Protein AF-A0A077DER1-F1 (afdb_monomer)

Foldseek 3Di:
DDPVVLVVVLVVVVWDWDCPPDVQRTWTWDQDPVQKIKIFRWDWDADPVAFIFIARFIFIDHPLLVVLLCQLLVHDDPDDGLETPPPPHQDQPDDDDDDGGHNYDDVVNVVVRVVVSVVSVVPGDRLSSLVVLCPDAQQDDDCSNSSNLSSCLVVLVLPVLVVCLVCLVVVRNSNHDPSCHNSSSVSSNVSSVVD

Solvent-accessible surface area (backbone atoms only — not comparable to full-atom values): 10960 Å² total; per-residue (Å²): 102,52,74,68,58,51,50,56,53,42,44,76,74,64,32,48,78,41,67,55,95,44,84,87,51,30,32,34,37,36,76,48,99,86,59,38,34,38,37,34,38,69,46,75,46,80,35,94,92,58,35,34,28,45,46,43,62,38,27,32,29,41,66,68,60,44,53,50,33,21,64,34,69,72,49,89,71,95,76,62,75,47,33,24,74,58,83,85,46,33,78,63,87,74,75,84,84,75,88,41,71,30,82,64,59,49,67,64,60,52,51,52,53,49,51,55,45,50,55,54,59,67,74,52,58,65,67,60,36,39,50,51,30,47,65,54,63,50,67,45,65,88,68,48,45,57,46,21,55,35,24,28,42,75,67,54,41,54,69,64,41,51,51,50,43,52,34,39,76,73,70,44,62,68,64,39,50,85,87,65,41,64,68,33,43,49,45,38,41,52,58,40,72,77,103

Nearest PDB structures (foldseek):
  7qoo-assembly1_P  TM=5.471E-01  e=6.281E+00  Homo sapiens
  3c5o-assembly1_C  TM=4.533E-01  e=7.027E+00  Rhodopseudomonas palustris CGA009
  3u0k-assembly1_B  TM=3.615E-01  e=2.558E+00  Entacmaea quadricolor
  9ep4-assembly1_D  TM=2.952E-01  e=3.202E+00  Homo sapiens
  8c09-assembly1_A  TM=3.344E-01  e=5.613E+00  Homo sapiens

Structure (mmCIF, N/CA/C/O backbone):
data_AF-A0A077DER1-F1
#
_entry.id   AF-A0A077DER1-F1
#
loop_
_atom_site.group_PDB
_atom_site.id
_atom_site.type_symbol
_atom_site.label_atom_id
_atom_site.label_alt_id
_atom_site.label_comp_id
_atom_site.label_asym_id
_atom_site.label_entity_id
_atom_site.label_seq_id
_atom_site.pdbx_PDB_ins_code
_atom_site.Cartn_x
_atom_site.Cartn_y
_atom_site.Cartn_z
_atom_site.occupancy
_atom_site.B_iso_or_equiv
_atom_site.auth_seq_id
_atom_site.auth_comp_id
_atom_site.auth_asym_id
_atom_site.auth_atom_id
_atom_site.pdbx_PDB_model_num
ATOM 1 N N . MET A 1 1 ? -11.465 3.252 25.767 1.00 85.25 1 MET A N 1
ATOM 2 C CA . MET A 1 1 ? -10.460 2.335 25.192 1.00 85.25 1 MET A CA 1
ATOM 3 C C . MET A 1 1 ? -9.100 3.021 25.192 1.00 85.25 1 MET A C 1
ATOM 5 O O . MET A 1 1 ? -9.004 4.144 24.720 1.00 85.25 1 MET A O 1
ATOM 9 N N . ASP A 1 2 ? -8.060 2.382 25.735 1.00 88.25 2 ASP A N 1
ATOM 10 C CA . ASP A 1 2 ? -6.675 2.877 25.653 1.00 88.25 2 ASP A CA 1
ATOM 11 C C . ASP A 1 2 ? -5.855 2.060 24.636 1.00 88.25 2 ASP A C 1
ATOM 13 O O . ASP A 1 2 ? -6.284 0.995 24.190 1.00 88.25 2 ASP A O 1
ATOM 17 N N . ALA A 1 3 ? -4.657 2.535 24.282 1.00 88.19 3 ALA A N 1
ATOM 18 C CA . ALA A 1 3 ? -3.813 1.892 23.272 1.00 88.19 3 ALA A CA 1
ATOM 19 C C . ALA A 1 3 ? -3.400 0.448 23.627 1.00 88.19 3 ALA A C 1
ATOM 21 O O . ALA A 1 3 ? -3.242 -0.389 22.737 1.00 88.19 3 ALA A O 1
ATOM 22 N N . ARG A 1 4 ? -3.229 0.126 24.918 1.00 91.94 4 ARG A N 1
ATOM 23 C CA . ARG A 1 4 ? -2.842 -1.221 25.367 1.00 91.94 4 ARG A CA 1
ATOM 24 C C . ARG A 1 4 ? -4.019 -2.184 25.247 1.00 91.94 4 ARG A C 1
ATOM 26 O O . ARG A 1 4 ? -3.825 -3.319 24.813 1.00 91.94 4 ARG A O 1
ATOM 33 N N . LYS A 1 5 ? -5.220 -1.742 25.628 1.00 94.38 5 LYS A N 1
ATOM 34 C CA . LYS A 1 5 ? -6.456 -2.518 25.467 1.00 94.38 5 LYS A CA 1
ATOM 35 C C . LYS A 1 5 ? -6.774 -2.743 23.987 1.00 94.38 5 LYS A C 1
ATOM 37 O O . LYS A 1 5 ? -7.017 -3.888 23.616 1.00 94.38 5 LYS A O 1
ATOM 42 N N . LEU A 1 6 ? -6.651 -1.708 23.148 1.00 94.62 6 LEU A N 1
ATOM 43 C CA . LEU A 1 6 ? -6.833 -1.814 21.696 1.00 94.62 6 LEU A CA 1
ATOM 44 C C . LEU A 1 6 ? -5.889 -2.858 21.089 1.00 94.62 6 LEU A C 1
ATOM 46 O O . LEU A 1 6 ? -6.344 -3.771 20.406 1.00 94.62 6 LEU A O 1
ATOM 50 N N . ARG A 1 7 ? -4.587 -2.773 21.400 1.00 95.62 7 ARG A N 1
ATOM 51 C CA . ARG A 1 7 ? -3.598 -3.744 20.915 1.00 95.62 7 ARG A CA 1
ATOM 52 C C . ARG A 1 7 ? -3.977 -5.176 21.288 1.00 95.62 7 ARG A C 1
ATOM 54 O O . ARG A 1 7 ? -4.041 -6.027 20.412 1.00 95.62 7 ARG A O 1
ATOM 61 N N . ARG A 1 8 ? -4.260 -5.434 22.570 1.00 96.69 8 ARG A N 1
ATOM 62 C CA . ARG A 1 8 ? -4.620 -6.782 23.047 1.00 96.69 8 ARG A CA 1
ATOM 63 C C . ARG A 1 8 ? -5.883 -7.315 22.372 1.00 96.69 8 ARG A C 1
ATOM 65 O O . ARG A 1 8 ? -5.963 -8.511 22.116 1.00 96.69 8 ARG A O 1
ATOM 72 N N . LYS A 1 9 ? -6.870 -6.452 22.115 1.00 96.69 9 LYS A N 1
ATOM 73 C CA . LYS A 1 9 ? -8.098 -6.817 21.398 1.00 96.69 9 LYS A CA 1
ATOM 74 C C . LYS A 1 9 ? -7.783 -7.227 19.958 1.00 96.69 9 LYS A C 1
ATOM 76 O O . LYS A 1 9 ? -8.174 -8.314 19.551 1.00 96.69 9 LYS A O 1
ATOM 81 N N . LEU A 1 10 ? -7.016 -6.420 19.225 1.00 97.56 10 LEU A N 1
ATOM 82 C CA . LEU A 1 10 ? -6.647 -6.720 17.837 1.00 97.56 10 LEU A CA 1
ATOM 83 C C . LEU A 1 10 ? -5.754 -7.968 17.722 1.00 97.56 10 LEU A C 1
ATOM 85 O O . LEU A 1 10 ? -6.016 -8.819 16.878 1.00 97.56 10 LEU A O 1
ATOM 89 N N . GLU A 1 11 ? -4.771 -8.150 18.607 1.00 97.56 11 GLU A N 1
ATOM 90 C CA . GLU A 1 11 ? -3.943 -9.369 18.632 1.00 97.56 11 GLU A CA 1
ATOM 91 C C . GLU A 1 11 ? -4.798 -10.633 18.858 1.00 97.56 11 GLU A C 1
ATOM 93 O O . GLU A 1 11 ? -4.611 -11.632 18.167 1.00 97.56 11 GLU A O 1
ATOM 98 N N . LYS A 1 12 ? -5.799 -10.584 19.754 1.00 97.38 12 LYS A N 1
ATOM 99 C CA . LYS A 1 12 ? -6.757 -11.693 19.955 1.00 97.38 12 LYS A CA 1
ATOM 100 C C . LYS A 1 12 ? -7.610 -11.989 18.720 1.00 97.38 12 LYS A C 1
ATOM 102 O O . LYS A 1 12 ? -8.015 -13.128 18.527 1.00 97.38 12 LYS A O 1
ATOM 107 N N . LEU A 1 13 ? -7.876 -10.977 17.896 1.00 96.44 13 LEU A N 1
ATOM 108 C CA . LEU A 1 13 ? -8.590 -11.108 16.623 1.00 96.44 13 LEU A CA 1
ATOM 109 C C . LEU A 1 13 ? -7.666 -11.538 15.466 1.00 96.44 13 LEU A C 1
ATOM 111 O O . LEU A 1 13 ? -8.101 -11.563 14.311 1.00 96.44 13 LEU A O 1
ATOM 115 N N . GLY A 1 14 ? -6.403 -11.874 15.752 1.00 96.81 14 GLY A N 1
ATOM 116 C CA . GLY A 1 14 ? -5.438 -12.382 14.778 1.00 96.81 14 GLY A CA 1
ATOM 117 C C . GLY A 1 14 ? -4.699 -11.304 13.985 1.00 96.81 14 GLY A C 1
ATOM 118 O O . GLY A 1 14 ? -4.119 -11.614 12.949 1.00 96.81 14 GLY A O 1
ATOM 119 N N . TRP A 1 15 ? -4.718 -10.046 14.430 1.00 97.88 15 TRP A N 1
ATOM 120 C CA . TRP A 1 15 ? -3.918 -8.991 13.808 1.00 97.88 15 TRP A CA 1
ATOM 121 C C . TRP A 1 15 ? -2.460 -9.052 14.280 1.00 97.88 15 TRP A C 1
ATOM 123 O O . TRP A 1 15 ? -2.191 -9.099 15.484 1.00 97.88 15 TRP A O 1
ATOM 133 N N . LYS A 1 16 ? -1.510 -8.982 13.343 1.00 97.06 16 LYS A N 1
ATOM 134 C CA . LYS A 1 16 ? -0.077 -8.840 13.635 1.00 97.06 16 LYS A CA 1
ATOM 135 C C . LYS A 1 16 ? 0.211 -7.383 13.986 1.00 97.06 16 LYS A C 1
ATOM 137 O O . LYS A 1 16 ? -0.013 -6.494 13.173 1.00 97.06 16 LYS A O 1
ATOM 142 N N . TYR A 1 17 ? 0.716 -7.136 15.189 1.00 96.56 17 TYR A N 1
ATOM 143 C CA . TYR A 1 17 ? 1.133 -5.802 15.613 1.00 96.56 17 TYR A CA 1
ATOM 144 C C . TYR A 1 17 ? 2.546 -5.475 15.115 1.00 96.56 17 TYR A C 1
ATOM 146 O O . TYR A 1 17 ? 3.477 -6.247 15.349 1.00 96.56 17 TYR A O 1
ATOM 154 N N . ASP A 1 18 ? 2.711 -4.294 14.525 1.00 94.19 18 ASP A N 1
ATOM 155 C CA . ASP A 1 18 ? 4.005 -3.675 14.252 1.00 94.19 18 ASP A CA 1
ATOM 156 C C . ASP A 1 18 ? 4.162 -2.414 15.110 1.00 94.19 18 ASP A C 1
ATOM 158 O O . ASP A 1 18 ? 3.293 -1.539 15.167 1.00 94.19 18 ASP A O 1
ATOM 162 N N . LYS A 1 19 ? 5.297 -2.325 15.806 1.00 90.69 19 LYS A N 1
ATOM 163 C CA . LYS A 1 19 ? 5.640 -1.175 16.645 1.00 90.69 19 LYS A CA 1
ATOM 164 C C . LYS A 1 19 ? 6.072 0.052 15.834 1.00 90.69 19 LYS A C 1
ATOM 166 O O . LYS A 1 19 ? 6.029 1.143 16.404 1.00 90.69 19 LYS A O 1
ATOM 171 N N . GLY A 1 20 ? 6.489 -0.136 14.580 1.00 87.62 20 GLY A N 1
ATOM 172 C CA . GLY A 1 20 ? 7.042 0.901 13.718 1.00 87.62 20 GLY A CA 1
ATOM 173 C C . GLY A 1 20 ? 8.345 1.515 14.246 1.00 87.62 20 GLY A C 1
ATOM 174 O O . GLY A 1 20 ? 8.884 1.108 15.283 1.00 87.62 20 GLY A O 1
ATOM 175 N N . ALA A 1 21 ? 8.866 2.510 13.524 1.00 84.94 21 ALA A N 1
ATOM 176 C CA . ALA A 1 21 ? 10.027 3.284 13.969 1.00 84.94 21 ALA A CA 1
ATOM 177 C C . ALA A 1 21 ? 9.620 4.363 14.987 1.00 84.94 21 ALA A C 1
ATOM 179 O O . ALA A 1 21 ? 10.319 4.583 15.978 1.00 84.94 21 ALA A O 1
ATOM 180 N N . PHE A 1 22 ? 8.458 4.989 14.777 1.00 83.88 22 PHE A N 1
ATOM 181 C CA . PHE A 1 22 ? 7.886 6.003 15.660 1.00 83.88 22 PHE A CA 1
ATOM 182 C C . PHE A 1 22 ? 6.520 5.578 16.213 1.00 83.88 22 PHE A C 1
ATOM 184 O O . PHE A 1 22 ? 5.850 4.694 15.691 1.00 83.88 22 PHE A O 1
ATOM 191 N N . ILE A 1 23 ? 6.056 6.247 17.276 1.00 75.69 23 ILE A N 1
ATOM 192 C CA . ILE A 1 23 ? 4.744 5.961 17.893 1.00 75.69 23 ILE A CA 1
ATOM 193 C C . ILE A 1 23 ? 3.593 6.088 16.881 1.00 75.69 23 ILE A C 1
ATOM 195 O O . ILE A 1 23 ? 2.624 5.339 16.981 1.00 75.69 23 ILE A O 1
ATOM 199 N N . GLY A 1 24 ? 3.708 7.014 15.924 1.00 76.44 24 GLY A N 1
ATOM 200 C CA . GLY A 1 24 ? 2.719 7.230 14.866 1.00 76.44 24 GLY A CA 1
ATOM 201 C C . GLY A 1 24 ? 2.697 6.149 13.782 1.00 76.44 24 GLY A C 1
ATOM 202 O O . GLY A 1 24 ? 1.707 6.066 13.064 1.00 76.44 24 GLY A O 1
ATOM 203 N N . ASP A 1 25 ? 3.732 5.307 13.715 1.00 83.38 25 ASP A N 1
ATOM 204 C CA . ASP A 1 25 ? 3.882 4.242 12.712 1.00 83.38 25 ASP A CA 1
ATOM 205 C C . ASP A 1 25 ? 3.350 2.892 13.209 1.00 83.38 25 ASP A C 1
ATOM 207 O O . ASP A 1 25 ? 3.458 1.875 12.523 1.00 83.38 25 ASP A O 1
ATOM 211 N N . ARG A 1 26 ? 2.813 2.855 14.433 1.00 92.44 26 ARG A N 1
ATOM 212 C CA . ARG A 1 26 ? 2.243 1.640 15.006 1.00 92.44 26 ARG A CA 1
ATOM 213 C C . ARG A 1 26 ? 1.077 1.186 14.154 1.00 92.44 26 ARG A C 1
ATOM 215 O O . ARG A 1 26 ? 0.108 1.925 13.975 1.00 92.44 26 ARG A O 1
ATOM 222 N N . SER A 1 27 ? 1.160 -0.046 13.688 1.00 95.44 27 SER A N 1
ATOM 223 C CA . SER A 1 27 ? 0.187 -0.586 12.759 1.00 95.44 27 SER A CA 1
ATOM 224 C C . SER A 1 27 ? -0.206 -2.009 13.119 1.00 95.44 27 SER A C 1
ATOM 226 O O . SER A 1 27 ? 0.419 -2.670 13.953 1.00 95.44 27 SER A O 1
ATOM 228 N N . PHE A 1 28 ? -1.294 -2.455 12.512 1.00 97.62 28 PHE A N 1
ATOM 229 C CA . PHE A 1 28 ? -1.804 -3.807 12.639 1.00 97.62 28 PHE A CA 1
ATOM 230 C C . PHE A 1 28 ? -2.051 -4.349 11.247 1.00 97.62 28 PHE A C 1
ATOM 232 O O . PHE A 1 28 ? -2.757 -3.700 10.482 1.00 97.62 28 PHE A O 1
ATOM 239 N N . THR A 1 29 ? -1.513 -5.520 10.921 1.00 97.50 29 THR A N 1
ATOM 240 C CA . THR A 1 29 ? -1.749 -6.165 9.629 1.00 97.50 29 THR A CA 1
ATOM 241 C C . THR A 1 29 ? -2.496 -7.480 9.779 1.00 97.50 29 THR A C 1
ATOM 243 O O . THR A 1 29 ? -2.323 -8.204 10.762 1.00 97.50 29 THR A O 1
ATOM 246 N N . LYS A 1 30 ? -3.360 -7.786 8.812 1.00 96.56 30 LYS A N 1
ATOM 247 C CA . LYS A 1 30 ? -4.088 -9.053 8.751 1.00 96.56 30 LYS A CA 1
ATOM 248 C C . LYS A 1 30 ? -4.420 -9.406 7.305 1.00 96.56 30 LYS A C 1
ATOM 250 O O . LYS A 1 30 ? -4.803 -8.535 6.529 1.00 96.56 30 LYS A O 1
ATOM 255 N N . VAL A 1 31 ? -4.281 -10.684 6.968 1.00 95.31 31 VAL A N 1
ATOM 256 C CA . VAL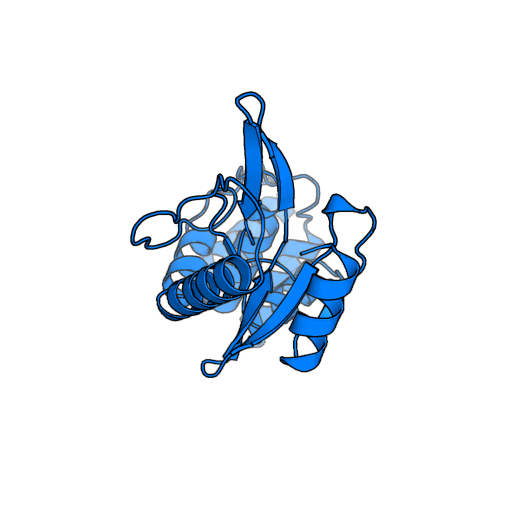 A 1 31 ? -4.761 -11.237 5.696 1.00 95.31 31 VAL A CA 1
ATOM 257 C C . VAL A 1 31 ? -6.258 -11.515 5.822 1.00 95.31 31 VAL A C 1
ATOM 259 O O . VAL A 1 31 ? -6.685 -12.098 6.822 1.00 95.31 31 VAL A O 1
ATOM 262 N N . ILE A 1 32 ? -7.043 -11.077 4.841 1.00 92.88 32 ILE A N 1
ATOM 263 C CA . ILE A 1 32 ? -8.485 -11.351 4.743 1.00 92.88 32 ILE A CA 1
ATOM 264 C C . ILE A 1 32 ? -8.771 -12.359 3.614 1.00 92.88 32 ILE A C 1
ATOM 266 O O . ILE A 1 32 ? -7.866 -12.714 2.861 1.00 92.88 32 ILE A O 1
ATOM 270 N N . ASP A 1 33 ? -10.009 -12.854 3.530 1.00 80.56 33 ASP A N 1
ATOM 271 C CA . ASP A 1 33 ? -10.379 -14.071 2.780 1.00 80.56 33 ASP A CA 1
ATOM 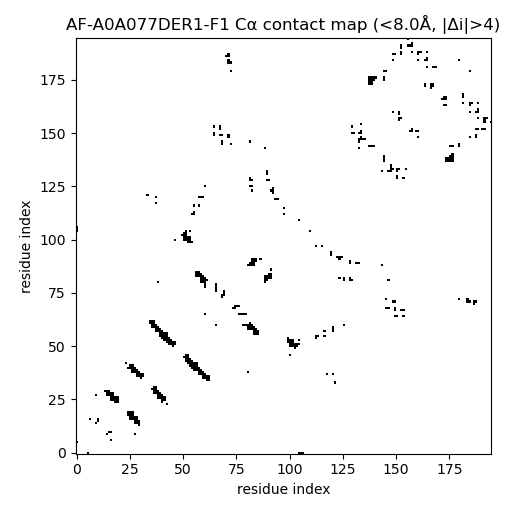272 C C . ASP A 1 33 ? -10.058 -14.051 1.271 1.00 80.56 33 ASP A C 1
ATOM 274 O O . ASP A 1 33 ? -9.922 -15.106 0.657 1.00 80.56 33 ASP A O 1
ATOM 278 N N . ASP A 1 34 ? -9.885 -12.876 0.666 1.00 83.25 34 ASP A N 1
ATOM 279 C CA . ASP A 1 34 ? -9.525 -12.703 -0.749 1.00 83.25 34 ASP A CA 1
ATOM 280 C C . ASP A 1 34 ? -8.011 -12.531 -0.991 1.00 83.25 34 ASP A C 1
ATOM 282 O O . ASP A 1 34 ? -7.582 -12.150 -2.081 1.00 83.25 34 ASP A O 1
ATOM 286 N N . GLY A 1 35 ? -7.187 -12.798 0.026 1.00 88.81 35 GLY A N 1
ATOM 287 C CA . GLY A 1 35 ? -5.729 -12.685 -0.041 1.00 88.81 35 GLY A CA 1
ATOM 288 C C . GLY A 1 35 ? -5.200 -11.254 0.088 1.00 88.81 35 GLY A C 1
ATOM 289 O O . GLY A 1 35 ? -3.980 -11.056 0.073 1.00 88.81 35 GLY A O 1
ATOM 290 N N . LYS A 1 36 ? -6.072 -10.249 0.255 1.00 95.06 36 LYS A N 1
ATOM 291 C CA . LYS A 1 36 ? -5.640 -8.884 0.576 1.00 95.06 36 LYS A CA 1
ATOM 292 C C . LYS A 1 36 ? -5.014 -8.844 1.964 1.00 95.06 36 LYS A C 1
ATOM 294 O O . LYS A 1 36 ? -5.498 -9.448 2.922 1.00 95.06 36 LYS A O 1
ATOM 299 N N . VAL A 1 37 ? -3.953 -8.058 2.082 1.00 97.06 37 VAL A N 1
ATOM 300 C CA . VAL A 1 37 ? -3.332 -7.706 3.355 1.00 97.06 37 VAL A CA 1
ATOM 301 C C . VAL A 1 37 ? -3.859 -6.338 3.757 1.00 97.06 37 VAL A C 1
ATOM 303 O O . VAL A 1 37 ? -3.541 -5.339 3.114 1.00 97.06 37 VAL A O 1
ATOM 306 N N . VAL A 1 38 ? -4.667 -6.286 4.812 1.00 96.94 38 VAL A N 1
ATOM 307 C CA . VAL A 1 38 ? -5.179 -5.038 5.384 1.00 96.94 38 VAL A CA 1
ATOM 308 C C . VAL A 1 38 ? -4.204 -4.544 6.441 1.00 96.94 38 VAL A C 1
ATOM 310 O O . VAL A 1 38 ? -3.797 -5.316 7.307 1.00 96.94 38 VAL A O 1
ATOM 313 N N . GLN A 1 39 ? -3.869 -3.258 6.403 1.00 96.62 39 GLN A N 1
ATOM 314 C CA . GLN A 1 39 ? -3.187 -2.543 7.473 1.00 96.62 39 GLN A CA 1
ATOM 315 C C . GLN A 1 39 ? -4.143 -1.542 8.125 1.00 96.62 39 GLN A C 1
ATOM 317 O O . GLN A 1 39 ? -4.814 -0.776 7.437 1.00 96.62 39 GLN A O 1
ATOM 322 N N . LEU A 1 40 ? -4.152 -1.506 9.455 1.00 96.25 40 LEU A N 1
ATOM 323 C CA . LEU A 1 40 ? -4.760 -0.446 10.251 1.00 96.25 40 LEU A CA 1
ATOM 324 C C . LEU A 1 40 ? -3.655 0.400 10.881 1.00 96.25 40 LEU A C 1
ATOM 326 O O . LEU A 1 40 ? -2.709 -0.137 11.461 1.00 96.25 40 LEU A O 1
ATOM 330 N N . LEU A 1 41 ? -3.816 1.716 10.822 1.00 93.44 41 LEU A N 1
ATOM 331 C CA . LEU A 1 41 ? -2.998 2.732 11.477 1.00 93.44 41 LEU A CA 1
ATOM 332 C C . LEU A 1 41 ? -3.881 3.502 12.471 1.00 93.44 41 LEU A C 1
ATOM 334 O O . LEU A 1 41 ? -4.410 4.562 12.134 1.00 93.44 41 LEU A O 1
ATOM 338 N N . PRO A 1 42 ? -4.090 2.990 13.699 1.00 93.25 42 PRO A N 1
ATOM 339 C CA . PRO A 1 42 ? -4.962 3.647 14.661 1.00 93.25 42 PRO A CA 1
ATOM 340 C C . PRO A 1 42 ? -4.412 5.019 15.069 1.00 93.25 42 PRO A C 1
ATOM 342 O O . PRO A 1 42 ? -3.339 5.119 15.664 1.00 93.25 42 PRO A O 1
ATOM 345 N N . GLN A 1 43 ? -5.175 6.079 14.816 1.00 89.44 43 GLN A N 1
ATOM 346 C CA . GLN A 1 43 ? -4.837 7.451 15.187 1.00 89.44 43 GLN A CA 1
ATOM 347 C C . GLN A 1 43 ? -5.845 7.960 16.211 1.00 89.44 43 GLN A C 1
ATOM 349 O O . GLN A 1 43 ? -7.036 8.011 15.930 1.00 89.44 43 GLN A O 1
ATOM 354 N N . SER A 1 44 ? -5.378 8.389 17.387 1.00 90.25 44 SER A N 1
ATOM 355 C CA . SER A 1 44 ? -6.224 8.989 18.427 1.00 90.25 44 SER A CA 1
ATOM 356 C C . SER A 1 44 ? -5.692 10.355 18.840 1.00 90.25 44 SER A C 1
ATOM 358 O O . SER A 1 44 ? -4.498 10.510 19.098 1.00 90.25 44 SER A O 1
ATOM 360 N N . ARG A 1 45 ? -6.563 11.365 18.889 1.00 90.50 45 ARG A N 1
ATOM 361 C CA . ARG A 1 45 ? -6.199 12.743 19.262 1.00 90.50 45 ARG A CA 1
ATOM 362 C C . ARG A 1 45 ? -7.379 13.431 19.937 1.00 90.50 45 ARG A C 1
ATOM 364 O O . ARG A 1 45 ? -8.513 13.257 19.507 1.00 90.50 45 ARG A O 1
ATOM 371 N N . LYS A 1 46 ? -7.128 14.248 20.963 1.00 91.81 46 LYS A N 1
ATOM 372 C CA . LYS A 1 46 ? -8.179 15.103 21.537 1.00 91.81 46 LYS A CA 1
ATOM 373 C C . LYS A 1 46 ? -8.642 16.110 20.484 1.00 91.81 46 LYS A C 1
ATOM 375 O O . LYS A 1 46 ? -7.809 16.723 19.817 1.00 91.81 46 LYS A O 1
ATOM 380 N N . HIS A 1 47 ? -9.951 16.256 20.326 1.00 91.06 47 HIS A N 1
ATOM 381 C CA . HIS A 1 47 ? -10.527 17.225 19.405 1.00 91.06 47 HIS A CA 1
ATOM 382 C C . HIS A 1 47 ? -10.705 18.579 20.110 1.00 91.06 47 HIS A C 1
ATOM 384 O O . HIS A 1 47 ? -11.050 18.633 21.289 1.00 91.06 47 HIS A O 1
ATOM 390 N N . TYR A 1 48 ? -10.434 19.681 19.403 1.00 88.12 48 TYR A N 1
ATOM 391 C CA . TYR A 1 48 ? -10.350 21.022 20.002 1.00 88.12 48 TYR A CA 1
ATOM 392 C C . TYR A 1 48 ? -11.688 21.517 20.579 1.00 88.12 48 TYR A C 1
ATOM 394 O O . TYR A 1 48 ? -11.690 22.255 21.557 1.00 88.12 48 TYR A O 1
ATOM 402 N N . GLN A 1 49 ? -12.816 21.074 20.017 1.00 89.25 49 GLN A N 1
ATOM 403 C CA . GLN A 1 49 ? -14.174 21.343 20.523 1.00 89.25 49 GLN A CA 1
ATOM 404 C C . GLN A 1 49 ? -14.656 20.331 21.578 1.00 89.25 49 GLN A C 1
ATOM 406 O O . GLN A 1 49 ? -15.827 20.333 21.941 1.00 89.25 49 GLN A O 1
ATOM 411 N N . GLY A 1 50 ? -13.771 19.463 22.071 1.00 91.44 50 GLY A N 1
ATOM 412 C CA . GLY A 1 50 ? -14.138 18.330 22.917 1.00 91.44 50 GLY A CA 1
ATOM 413 C C . GLY A 1 50 ? -14.331 17.044 22.116 1.00 91.44 50 GLY A C 1
ATOM 414 O O . GLY A 1 50 ? -14.478 17.064 20.893 1.00 91.44 50 GLY A O 1
ATOM 415 N N . GLY A 1 51 ? -14.274 15.917 22.826 1.00 92.62 51 GLY A N 1
ATOM 416 C CA . GLY A 1 51 ? -14.277 14.577 22.246 1.00 92.62 51 GLY A CA 1
ATOM 417 C C . GLY A 1 51 ? -12.894 14.070 21.819 1.00 92.62 51 GLY A C 1
ATOM 418 O O . GLY A 1 51 ? -11.853 14.722 21.972 1.00 92.62 51 GLY A O 1
ATOM 419 N N . ILE A 1 52 ? -12.891 12.857 21.282 1.00 93.31 52 ILE A N 1
ATOM 420 C CA . ILE A 1 52 ? -11.733 12.109 20.816 1.00 93.31 52 ILE A CA 1
ATOM 421 C C . ILE A 1 52 ? -11.903 11.892 19.322 1.00 93.31 52 ILE A C 1
ATOM 423 O O . ILE A 1 52 ? -12.837 11.229 18.878 1.00 93.31 52 ILE A O 1
ATOM 427 N N . LYS A 1 53 ? -10.962 12.423 18.544 1.00 93.50 53 LYS A N 1
ATOM 428 C CA . LYS A 1 53 ? -10.823 12.044 17.150 1.00 93.50 53 LYS A CA 1
ATOM 429 C C . LYS A 1 53 ? -10.147 10.678 17.076 1.00 93.50 53 LYS A C 1
ATOM 431 O O . LYS A 1 53 ? -9.003 10.569 17.524 1.00 93.50 53 LYS A O 1
ATOM 436 N N . PHE A 1 54 ? -10.811 9.679 16.506 1.00 93.50 54 PHE A N 1
ATOM 437 C CA . PHE A 1 54 ? -10.256 8.342 16.317 1.00 93.50 54 PHE A CA 1
ATOM 438 C C . PHE A 1 54 ? -10.520 7.812 14.907 1.00 93.50 54 PHE A C 1
ATOM 440 O O . PHE A 1 54 ? -11.628 7.940 14.395 1.00 93.50 54 PHE A O 1
ATOM 447 N N . THR A 1 55 ? -9.496 7.233 14.281 1.00 91.31 55 THR A N 1
ATOM 448 C CA . THR A 1 55 ? -9.595 6.550 12.984 1.00 91.31 55 THR A CA 1
ATOM 449 C C . THR A 1 55 ? -8.651 5.355 12.943 1.00 91.31 55 THR A C 1
ATOM 451 O O . THR A 1 55 ? -7.642 5.333 13.646 1.00 91.31 55 THR A O 1
ATOM 454 N N . PHE A 1 56 ? -8.961 4.371 12.097 1.00 93.00 56 PHE A N 1
ATOM 455 C CA . PHE A 1 56 ? -8.041 3.281 11.765 1.00 93.00 56 PHE A CA 1
ATOM 456 C C . PHE A 1 56 ? -7.190 3.546 10.521 1.00 93.00 56 PHE A C 1
ATOM 458 O O . PHE A 1 56 ? -6.296 2.752 10.264 1.00 93.00 56 PHE A O 1
ATOM 465 N N . ASP A 1 57 ? -7.486 4.601 9.751 1.00 91.00 57 ASP A N 1
ATOM 466 C CA . ASP A 1 57 ? -6.812 4.959 8.493 1.00 91.00 57 ASP A CA 1
ATOM 467 C C . ASP A 1 57 ? -6.410 3.721 7.661 1.00 91.00 57 ASP A C 1
ATOM 469 O O . ASP A 1 57 ? -5.220 3.493 7.429 1.00 91.00 57 ASP A O 1
ATOM 473 N N . PRO A 1 58 ? -7.385 2.871 7.271 1.00 94.06 58 PRO A N 1
ATOM 474 C CA . PRO A 1 58 ? -7.077 1.573 6.704 1.00 94.06 58 PRO A CA 1
ATOM 475 C C . PRO A 1 58 ? -6.394 1.714 5.344 1.00 94.06 58 PRO A C 1
ATOM 477 O O . PRO A 1 58 ? -6.688 2.615 4.546 1.00 94.06 58 PRO A O 1
ATOM 480 N N . ALA A 1 59 ? -5.491 0.782 5.082 1.00 94.88 59 ALA A N 1
ATOM 481 C CA . ALA A 1 59 ? -4.837 0.598 3.804 1.00 94.88 59 ALA A CA 1
ATOM 482 C C . ALA A 1 59 ? -4.848 -0.881 3.434 1.00 94.88 59 ALA A C 1
ATOM 484 O O . ALA A 1 59 ? -4.922 -1.738 4.313 1.00 94.88 59 ALA A O 1
ATOM 485 N N . ILE A 1 60 ? -4.745 -1.182 2.146 1.00 95.56 60 ILE A N 1
ATOM 486 C CA . ILE A 1 60 ? -4.629 -2.554 1.666 1.00 95.56 60 ILE A CA 1
ATOM 487 C C . ILE A 1 60 ? -3.482 -2.716 0.685 1.00 95.56 60 ILE A C 1
ATOM 489 O O . ILE A 1 60 ? -3.092 -1.776 -0.013 1.00 95.56 60 ILE A O 1
ATOM 493 N N . SER A 1 61 ? -2.976 -3.938 0.624 1.00 95.88 61 SER A N 1
ATOM 494 C CA . SER A 1 61 ? -2.017 -4.410 -0.361 1.00 95.88 61 SER A CA 1
ATOM 495 C C . SER A 1 61 ? -2.257 -5.887 -0.664 1.00 95.88 61 SER A C 1
ATOM 497 O O . SER A 1 61 ? -3.194 -6.490 -0.141 1.00 95.88 61 SER A O 1
ATOM 499 N 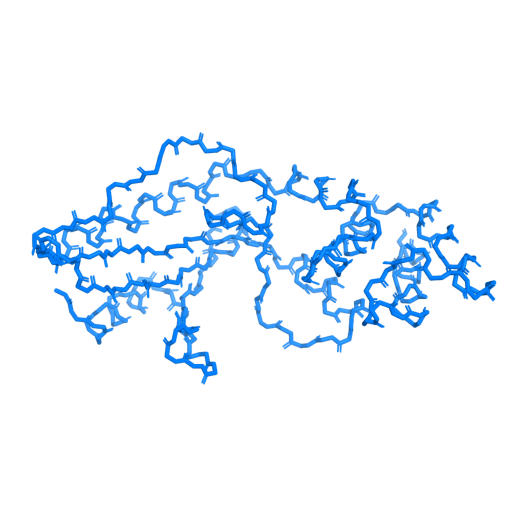N . ILE A 1 62 ? -1.398 -6.474 -1.488 1.00 96.38 62 ILE A N 1
ATOM 500 C CA . ILE A 1 62 ? -1.324 -7.918 -1.717 1.00 96.38 62 ILE A CA 1
ATOM 501 C C . ILE A 1 62 ? 0.132 -8.374 -1.642 1.00 96.38 62 ILE A C 1
ATOM 503 O O . ILE A 1 62 ? 1.053 -7.612 -1.947 1.00 96.38 62 ILE A O 1
ATOM 507 N N . GLU A 1 63 ? 0.328 -9.631 -1.259 1.00 95.25 63 GLU A N 1
ATOM 508 C CA . GLU A 1 63 ? 1.654 -10.231 -1.087 1.00 95.25 63 GLU A CA 1
ATOM 509 C C . GLU A 1 63 ? 2.488 -10.162 -2.379 1.00 95.25 63 GLU A C 1
ATOM 511 O O . GLU A 1 63 ? 3.650 -9.759 -2.348 1.00 95.25 63 GLU A O 1
ATOM 516 N N . GLU A 1 64 ? 1.884 -10.458 -3.538 1.00 95.94 64 GLU A N 1
ATOM 517 C CA . GLU A 1 64 ? 2.593 -10.424 -4.826 1.00 95.94 64 GLU A CA 1
ATOM 518 C C . GLU A 1 64 ? 3.171 -9.031 -5.131 1.00 95.94 64 GLU A C 1
ATOM 520 O O . GLU A 1 64 ? 4.327 -8.909 -5.542 1.00 95.94 64 GLU A O 1
ATOM 525 N N . PHE A 1 65 ? 2.399 -7.967 -4.889 1.00 96.69 65 PHE A N 1
ATOM 526 C CA . PHE A 1 65 ? 2.859 -6.598 -5.126 1.00 96.69 65 PHE A CA 1
ATOM 527 C C . PHE A 1 65 ? 4.057 -6.250 -4.236 1.00 96.69 65 PHE A C 1
ATOM 529 O O . PHE A 1 65 ? 5.043 -5.683 -4.715 1.00 96.69 65 PHE A O 1
ATOM 536 N N . LEU A 1 66 ? 3.994 -6.618 -2.953 1.00 95.62 66 LEU A N 1
ATOM 537 C CA . LEU A 1 66 ? 5.085 -6.408 -2.005 1.00 95.62 66 LEU A CA 1
ATOM 538 C C . LEU A 1 66 ? 6.361 -7.129 -2.455 1.00 95.62 66 LEU A C 1
ATOM 540 O O . LEU A 1 66 ? 7.431 -6.518 -2.496 1.00 95.62 66 LEU A O 1
ATOM 544 N N . GLN A 1 67 ? 6.241 -8.403 -2.833 1.00 96.44 67 GLN A N 1
ATOM 545 C CA . GLN A 1 67 ? 7.365 -9.226 -3.275 1.00 96.44 67 GLN A CA 1
ATOM 546 C C . GLN A 1 67 ? 8.027 -8.651 -4.528 1.00 96.44 67 GLN A C 1
ATOM 548 O O . GLN A 1 67 ? 9.243 -8.452 -4.546 1.00 96.44 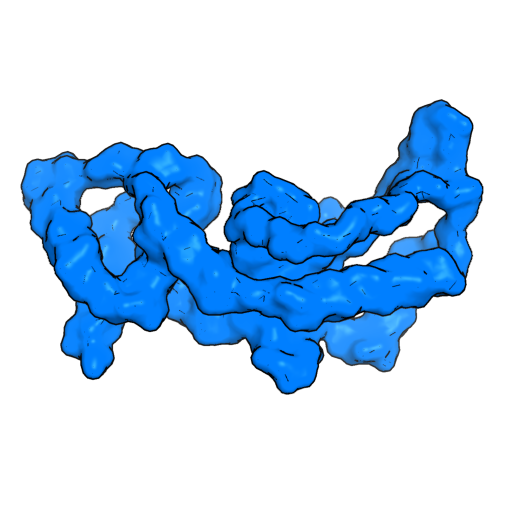67 GLN A O 1
ATOM 553 N N . ILE A 1 68 ? 7.243 -8.313 -5.556 1.00 97.62 68 ILE A N 1
ATOM 554 C CA . ILE A 1 68 ? 7.780 -7.729 -6.793 1.00 97.62 68 ILE A CA 1
ATOM 555 C C . ILE A 1 68 ? 8.451 -6.388 -6.500 1.00 97.62 68 ILE A C 1
ATOM 557 O O . ILE A 1 68 ? 9.556 -6.139 -6.986 1.00 97.62 68 ILE A O 1
ATOM 561 N N . ARG A 1 69 ? 7.834 -5.534 -5.677 1.00 97.00 69 ARG A N 1
ATOM 562 C CA . ARG A 1 69 ? 8.409 -4.227 -5.347 1.00 97.00 69 ARG A CA 1
ATOM 563 C C . ARG A 1 69 ? 9.734 -4.360 -4.603 1.00 97.00 69 ARG A C 1
ATOM 565 O O . ARG A 1 69 ? 10.690 -3.667 -4.949 1.00 97.00 69 ARG A O 1
ATOM 572 N N . ASN A 1 70 ? 9.802 -5.251 -3.615 1.00 97.31 70 ASN A N 1
ATOM 573 C CA . ASN A 1 70 ? 11.029 -5.545 -2.877 1.00 97.31 70 ASN A CA 1
ATOM 574 C C . ASN A 1 70 ? 12.136 -6.060 -3.811 1.00 97.31 70 ASN A C 1
ATOM 576 O O . ASN A 1 70 ? 13.265 -5.580 -3.729 1.00 97.31 70 ASN A O 1
ATOM 580 N N . LEU A 1 71 ? 11.815 -6.944 -4.763 1.00 97.31 71 LEU A N 1
ATOM 581 C CA . LEU A 1 71 ? 12.776 -7.430 -5.764 1.00 97.31 71 LEU A CA 1
ATOM 582 C C . LEU A 1 71 ? 13.281 -6.311 -6.688 1.00 97.31 71 LEU A C 1
ATOM 584 O O . LEU A 1 71 ? 14.486 -6.170 -6.903 1.00 97.31 71 LEU A O 1
ATOM 588 N N . VAL A 1 72 ? 12.373 -5.491 -7.222 1.00 97.38 72 VAL A N 1
ATOM 589 C CA . VAL A 1 72 ? 12.707 -4.396 -8.146 1.00 97.38 72 VAL A CA 1
ATOM 590 C C . VAL A 1 72 ? 13.554 -3.325 -7.458 1.00 97.38 72 VAL A C 1
ATOM 592 O O . VAL A 1 72 ? 14.565 -2.877 -8.005 1.00 97.38 72 VAL A O 1
ATOM 595 N N . LEU A 1 73 ? 13.176 -2.914 -6.249 1.00 97.25 73 LEU A N 1
ATOM 596 C CA . LEU A 1 73 ? 13.846 -1.828 -5.530 1.00 97.25 73 LEU A CA 1
ATOM 597 C C . LEU A 1 73 ? 14.983 -2.302 -4.622 1.00 97.25 73 LEU A C 1
ATOM 599 O O . LEU A 1 73 ? 15.711 -1.463 -4.101 1.00 97.25 73 LEU A O 1
ATOM 603 N N . LYS A 1 74 ? 15.177 -3.620 -4.483 1.00 96.94 74 LYS A N 1
ATOM 604 C CA . LYS A 1 74 ? 16.122 -4.225 -3.535 1.00 96.94 74 LYS A CA 1
ATOM 605 C C . LYS A 1 74 ? 15.865 -3.724 -2.106 1.00 96.94 74 LYS A C 1
ATOM 607 O O . LYS A 1 74 ? 16.769 -3.275 -1.406 1.00 96.94 74 LYS A O 1
ATOM 612 N N . GLU A 1 75 ? 14.598 -3.777 -1.709 1.00 94.12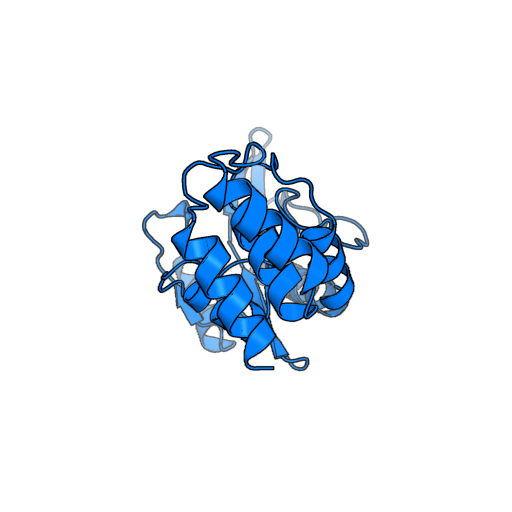 75 GLU A N 1
ATOM 613 C CA . GLU A 1 75 ? 14.125 -3.426 -0.370 1.00 94.12 75 GLU A CA 1
ATOM 614 C C . GLU A 1 75 ? 13.645 -4.680 0.374 1.00 94.12 75 GLU A C 1
ATOM 616 O O . GLU A 1 75 ? 13.308 -5.689 -0.238 1.00 94.12 75 GLU A O 1
ATOM 621 N N . GLU A 1 76 ? 13.571 -4.597 1.701 1.00 92.50 76 GLU A N 1
ATOM 622 C CA . GLU A 1 76 ? 13.032 -5.647 2.575 1.00 92.50 76 GLU A CA 1
ATOM 623 C C . GLU A 1 76 ? 11.867 -5.080 3.397 1.00 92.50 76 GLU A C 1
ATOM 625 O O . GLU A 1 76 ? 11.888 -5.034 4.627 1.00 92.50 76 GLU A O 1
ATOM 630 N N . ARG A 1 77 ? 10.853 -4.538 2.711 1.00 90.69 77 ARG A N 1
ATOM 631 C CA . ARG A 1 77 ? 9.650 -4.024 3.380 1.00 90.69 77 ARG A CA 1
ATOM 632 C C . ARG A 1 77 ? 8.747 -5.182 3.784 1.00 90.69 77 ARG A C 1
ATOM 634 O O . ARG A 1 77 ? 8.506 -6.073 2.977 1.00 90.69 77 ARG A O 1
ATOM 641 N N . GLU A 1 78 ? 8.174 -5.109 4.982 1.00 90.56 78 GLU A N 1
ATOM 642 C CA . GLU A 1 78 ? 7.130 -6.051 5.416 1.00 90.56 78 GLU A CA 1
ATOM 643 C C . GLU A 1 78 ? 5.734 -5.681 4.897 1.00 90.56 78 GLU A C 1
ATOM 645 O O . GLU A 1 78 ? 4.841 -6.521 4.869 1.00 90.56 78 GLU A O 1
ATOM 650 N N . TYR A 1 79 ? 5.520 -4.419 4.520 1.00 92.62 79 TYR A N 1
ATOM 651 C CA . TYR A 1 79 ? 4.240 -3.945 4.010 1.00 92.62 79 TYR A CA 1
ATOM 652 C C . TYR A 1 79 ? 4.403 -2.661 3.199 1.00 92.62 79 TYR A C 1
ATOM 654 O O . TYR A 1 79 ? 5.161 -1.762 3.575 1.00 92.62 79 TYR A O 1
ATOM 662 N N . ILE A 1 80 ? 3.666 -2.566 2.090 1.00 92.25 80 ILE A N 1
ATOM 663 C CA . ILE A 1 80 ? 3.586 -1.369 1.250 1.00 92.25 80 ILE A CA 1
ATOM 664 C C . ILE A 1 80 ? 2.141 -1.219 0.790 1.00 92.25 80 ILE A C 1
ATOM 666 O O . ILE A 1 80 ? 1.651 -2.104 0.088 1.00 92.25 80 ILE A O 1
ATOM 670 N N . PRO A 1 81 ? 1.455 -0.125 1.144 1.00 93.12 81 PRO A N 1
ATOM 671 C CA . PRO A 1 81 ? 0.061 0.036 0.782 1.00 93.12 81 PRO A CA 1
ATOM 672 C C . PRO A 1 81 ? -0.087 0.309 -0.725 1.00 93.12 81 PRO A C 1
ATOM 674 O O . PRO A 1 81 ? 0.676 1.084 -1.312 1.00 93.12 81 PRO A O 1
ATOM 677 N N . LEU A 1 82 ? -1.084 -0.327 -1.336 1.00 93.69 82 LEU A N 1
ATOM 678 C CA . LEU A 1 82 ? -1.545 -0.067 -2.702 1.00 93.69 82 LEU A CA 1
ATOM 679 C C . LEU A 1 82 ? -2.688 0.944 -2.716 1.00 93.69 82 LEU A C 1
ATOM 681 O O . LEU A 1 82 ? -2.705 1.872 -3.516 1.00 93.69 82 LEU A O 1
ATOM 685 N N . ILE A 1 83 ? -3.646 0.759 -1.816 1.00 94.25 83 ILE A N 1
ATOM 686 C CA . ILE A 1 83 ? -4.806 1.632 -1.670 1.00 94.25 83 ILE A CA 1
ATOM 687 C C . ILE A 1 83 ? -4.851 2.049 -0.212 1.00 94.25 83 ILE A C 1
ATOM 689 O O . ILE A 1 83 ? -4.659 1.227 0.684 1.00 94.25 83 ILE A O 1
ATOM 693 N N . ALA A 1 84 ? -5.099 3.325 0.032 1.00 91.62 84 ALA A N 1
ATOM 694 C CA . ALA A 1 84 ? -5.315 3.843 1.368 1.00 91.62 84 ALA A CA 1
ATOM 695 C C . ALA A 1 84 ? -6.548 4.722 1.366 1.00 91.62 84 ALA A C 1
ATOM 697 O O . ALA A 1 84 ? -6.773 5.496 0.435 1.00 91.62 84 ALA A O 1
ATOM 698 N N . ARG A 1 85 ? -7.307 4.653 2.458 1.00 87.12 85 ARG A N 1
ATOM 699 C CA . ARG A 1 85 ? -8.419 5.577 2.685 1.00 87.12 85 ARG A CA 1
ATOM 700 C C . ARG A 1 85 ? -7.928 7.020 2.886 1.00 87.12 85 ARG A C 1
ATOM 702 O O . ARG A 1 85 ? -8.662 7.978 2.679 1.00 87.12 85 ARG A O 1
ATOM 709 N N . PHE A 1 86 ? -6.664 7.208 3.264 1.00 76.75 86 PHE A N 1
ATOM 710 C CA . PHE A 1 86 ? -6.013 8.515 3.254 1.00 76.75 86 PHE A CA 1
ATOM 711 C C . PHE A 1 86 ? -5.362 8.735 1.875 1.00 76.75 86 PHE A C 1
ATOM 713 O O . PHE A 1 86 ? -4.467 7.993 1.490 1.00 76.75 86 PHE A O 1
ATOM 720 N N . GLY A 1 87 ? -5.839 9.728 1.113 1.00 69.44 87 GLY A N 1
ATOM 721 C CA . GLY A 1 87 ? -5.665 9.882 -0.349 1.00 69.44 87 GLY A CA 1
ATOM 722 C C . GLY A 1 87 ? -4.258 10.154 -0.910 1.00 69.44 87 GLY A C 1
ATOM 723 O O . GLY A 1 87 ? -4.098 11.003 -1.779 1.00 69.44 87 GLY A O 1
ATOM 724 N N . TRP A 1 88 ? -3.231 9.465 -0.418 1.00 74.88 88 TRP A N 1
ATOM 725 C CA . TRP A 1 88 ? -1.837 9.568 -0.865 1.00 74.88 88 TRP A CA 1
ATOM 726 C C . TRP A 1 88 ? -1.458 8.435 -1.838 1.00 74.88 88 TRP A C 1
ATOM 728 O O . TRP A 1 88 ? -0.334 8.395 -2.335 1.00 74.88 88 TRP A O 1
ATOM 738 N N . LEU A 1 89 ? -2.380 7.502 -2.092 1.00 85.75 89 LEU A N 1
ATOM 739 C CA . LEU A 1 89 ? -2.187 6.286 -2.886 1.00 85.75 89 LEU A CA 1
ATOM 740 C C . LEU A 1 89 ? -3.234 6.184 -4.001 1.00 85.75 89 LEU A C 1
ATOM 742 O O . LEU A 1 89 ? -3.898 7.176 -4.303 1.00 85.75 89 LEU A O 1
ATOM 746 N N . ALA A 1 90 ? -3.355 5.013 -4.639 1.00 83.62 90 ALA A N 1
ATOM 747 C CA . ALA A 1 90 ? -4.426 4.779 -5.597 1.00 83.62 90 ALA A CA 1
ATOM 748 C C . ALA A 1 90 ? -5.778 5.145 -4.958 1.00 83.62 90 ALA A C 1
ATOM 750 O O . ALA A 1 90 ? -6.016 4.791 -3.795 1.00 83.62 90 ALA A O 1
ATOM 751 N N . PRO A 1 91 ? -6.625 5.906 -5.675 1.00 83.56 91 PRO A N 1
ATOM 752 C CA . PRO A 1 91 ? -7.849 6.429 -5.103 1.00 83.56 91 PRO A CA 1
ATOM 753 C C . PRO A 1 91 ? -8.782 5.270 -4.729 1.00 83.56 91 PRO A C 1
ATOM 755 O O . PRO A 1 91 ? -9.001 4.374 -5.549 1.00 83.56 91 PRO A O 1
ATOM 758 N N . PRO A 1 92 ? -9.338 5.274 -3.509 1.00 79.50 92 PRO A N 1
ATOM 759 C CA . PRO A 1 92 ? -10.322 4.282 -3.109 1.00 79.50 92 PRO A CA 1
ATOM 760 C C . PRO A 1 92 ? -11.641 4.483 -3.872 1.00 79.50 92 PRO A C 1
ATOM 762 O O . PRO A 1 92 ? -12.014 5.604 -4.222 1.00 79.50 92 PRO A O 1
ATOM 765 N N . ILE A 1 93 ? -12.380 3.398 -4.109 1.00 70.88 93 ILE A N 1
ATOM 766 C CA . ILE A 1 93 ? -13.654 3.413 -4.864 1.00 70.88 93 ILE A CA 1
ATOM 767 C C . ILE A 1 93 ? -14.834 3.727 -3.912 1.00 70.88 93 ILE A C 1
ATOM 769 O O . ILE A 1 93 ? -15.832 3.021 -3.869 1.00 70.88 93 ILE A O 1
ATOM 773 N N . GLU A 1 94 ? -14.685 4.731 -3.046 1.00 70.44 94 GLU A N 1
ATOM 774 C CA . GLU A 1 94 ? -15.415 4.824 -1.767 1.00 70.44 94 GLU A CA 1
ATOM 775 C C . GLU A 1 94 ? -16.953 4.880 -1.817 1.00 70.44 94 GLU A C 1
ATOM 777 O O . GLU A 1 94 ? -17.566 5.583 -2.621 1.00 70.44 94 GLU A O 1
ATOM 782 N N . LYS A 1 95 ? -17.547 4.248 -0.792 1.00 55.19 95 LYS A N 1
ATOM 783 C CA . LYS A 1 95 ? -18.768 4.681 -0.093 1.00 55.19 95 LYS A CA 1
ATOM 784 C C . LYS A 1 95 ? -18.320 5.458 1.163 1.00 55.19 95 LYS A C 1
ATOM 786 O O . LYS A 1 95 ? -17.243 5.173 1.674 1.00 55.19 95 LYS A O 1
ATOM 791 N N . GLY A 1 96 ? -19.097 6.458 1.593 1.00 64.50 96 GLY A N 1
ATOM 792 C CA . GLY A 1 96 ? -18.685 7.573 2.471 1.00 64.50 96 GLY A CA 1
ATOM 793 C C . GLY A 1 96 ? -17.801 7.275 3.700 1.00 64.50 96 GLY A C 1
ATOM 794 O O . GLY A 1 96 ? -17.750 6.172 4.226 1.00 64.50 96 GLY A O 1
ATOM 795 N N . VAL A 1 97 ? -17.105 8.311 4.180 1.00 76.56 97 VAL A N 1
ATOM 796 C CA . VAL A 1 97 ? -16.160 8.224 5.308 1.00 76.56 97 VAL A CA 1
ATOM 797 C C . VAL A 1 97 ? -16.915 8.178 6.647 1.00 76.56 97 VAL A C 1
ATOM 799 O O . VAL A 1 97 ? -17.767 9.045 6.864 1.00 76.56 97 VAL A O 1
ATOM 802 N N . PRO A 1 98 ? -16.593 7.244 7.566 1.00 82.00 98 PRO A N 1
ATOM 803 C CA . PRO A 1 98 ? -17.258 7.170 8.865 1.00 82.00 98 PRO A CA 1
ATOM 804 C C . PRO A 1 98 ? -16.990 8.412 9.722 1.00 82.00 98 PRO A C 1
ATOM 806 O O . PRO A 1 98 ? -15.990 9.125 9.544 1.00 82.00 98 PRO A O 1
ATOM 809 N N . GLU A 1 99 ? -17.875 8.648 10.694 1.00 82.25 99 GLU A N 1
ATOM 810 C CA . GLU A 1 99 ? -17.622 9.634 11.739 1.00 82.25 99 GLU A CA 1
ATOM 811 C C . GLU A 1 99 ? -16.309 9.306 12.456 1.00 82.25 99 GLU A C 1
ATOM 813 O O . GLU A 1 99 ? -15.911 8.154 12.615 1.00 82.25 99 GLU A O 1
ATOM 818 N N . LYS A 1 100 ? -15.590 10.358 12.839 1.00 87.81 100 LYS A N 1
ATOM 819 C CA . LYS A 1 100 ? -14.248 10.240 13.409 1.00 87.81 100 LYS A CA 1
ATOM 820 C C . LYS A 1 100 ? -14.079 10.991 14.710 1.00 87.81 100 LYS A C 1
ATOM 822 O O . LYS A 1 100 ? -12.960 11.017 15.200 1.00 87.81 100 LYS A O 1
ATOM 827 N N . ILE A 1 101 ? -15.109 11.671 15.209 1.00 93.44 101 ILE A N 1
ATOM 828 C CA . ILE A 1 101 ? -15.068 12.451 16.448 1.00 93.44 101 ILE A CA 1
ATOM 829 C C . ILE A 1 101 ? -16.126 11.861 17.367 1.00 93.44 101 ILE A C 1
ATOM 831 O O . ILE A 1 101 ? -17.294 11.842 17.019 1.00 93.44 101 ILE A O 1
ATOM 835 N N . PHE A 1 102 ? -15.708 11.399 18.538 1.00 93.25 102 PHE A N 1
ATOM 836 C CA . PHE A 1 102 ? -16.583 10.719 19.486 1.00 93.25 102 PHE A CA 1
ATOM 837 C C . PHE A 1 102 ? -16.519 11.410 20.848 1.00 93.25 102 PHE A C 1
ATOM 839 O O . PHE A 1 102 ? -15.440 11.880 21.217 1.00 93.25 102 PHE A O 1
ATOM 846 N N . PRO A 1 103 ? -17.607 11.466 21.636 1.00 92.12 103 PRO A N 1
ATOM 847 C CA . PRO A 1 103 ? -17.550 11.988 23.004 1.00 92.12 103 PRO A CA 1
ATOM 848 C C . PRO A 1 103 ? -16.514 11.242 23.860 1.00 92.12 103 PRO A C 1
ATOM 850 O O . PRO A 1 103 ? -15.691 11.857 24.539 1.00 92.12 103 PRO A O 1
ATOM 853 N N . GLU A 1 104 ? -16.497 9.916 23.738 1.00 91.81 104 GLU A N 1
ATOM 854 C CA . GLU A 1 104 ? -15.506 9.014 24.310 1.00 91.81 104 GLU A CA 1
ATOM 855 C C . GLU A 1 104 ? -15.230 7.850 23.353 1.00 91.81 104 GLU A C 1
ATOM 857 O O . GLU A 1 104 ? -16.017 7.572 22.456 1.00 91.81 104 GLU A O 1
ATOM 862 N N . LEU A 1 105 ? -14.100 7.165 23.532 1.00 92.50 105 LEU A N 1
ATOM 863 C CA . LEU A 1 105 ? -13.752 6.004 22.715 1.00 92.50 105 LEU A CA 1
ATOM 864 C C . LEU A 1 105 ? -14.139 4.723 23.460 1.00 92.50 105 LEU A C 1
ATOM 866 O O . LEU A 1 105 ? -13.366 4.263 24.308 1.00 92.50 105 LEU A O 1
ATOM 870 N N . THR A 1 106 ? -15.308 4.157 23.172 1.00 94.50 106 THR A N 1
ATOM 871 C CA . THR A 1 106 ? -15.781 2.899 23.777 1.00 94.50 106 THR A CA 1
AT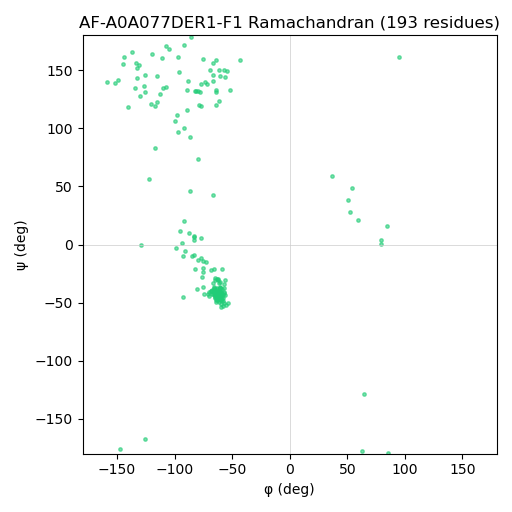OM 872 C C . THR A 1 106 ? -15.257 1.671 23.021 1.00 94.50 106 THR A C 1
ATOM 874 O O . THR A 1 106 ? -14.473 1.801 22.079 1.00 94.50 106 THR A O 1
ATOM 877 N N . GLU A 1 107 ? -15.592 0.465 23.483 1.00 94.56 107 GLU A N 1
ATOM 878 C CA . GLU A 1 107 ? -15.243 -0.766 22.763 1.00 94.56 107 GLU A CA 1
ATOM 879 C C . GLU A 1 107 ? -16.144 -0.971 21.541 1.00 94.56 107 GLU A C 1
ATOM 881 O O . GLU A 1 107 ? -15.648 -1.344 20.483 1.00 94.56 107 GLU A O 1
ATOM 886 N N . GLU A 1 108 ? -17.417 -0.608 21.664 1.00 94.88 108 GLU A N 1
ATOM 887 C CA . GLU A 1 108 ? -18.434 -0.669 20.614 1.00 94.88 108 GLU A CA 1
ATOM 888 C C . GLU A 1 108 ? -18.046 0.217 19.424 1.00 94.88 108 GLU A C 1
ATOM 890 O O . GLU A 1 108 ? -18.012 -0.261 18.297 1.00 94.88 108 GLU A O 1
ATOM 895 N N . ILE A 1 109 ? -17.613 1.462 19.675 1.00 94.81 109 ILE A N 1
ATOM 896 C CA . ILE A 1 109 ? -17.110 2.369 18.623 1.00 94.81 109 ILE A CA 1
ATOM 897 C C . ILE A 1 109 ? -15.904 1.760 17.895 1.00 94.81 109 ILE A C 1
ATOM 899 O O . ILE A 1 109 ? -15.740 1.914 16.686 1.00 94.81 109 ILE A O 1
ATOM 903 N N . VAL A 1 110 ? -15.020 1.078 18.627 1.00 95.06 110 VAL A N 1
ATOM 904 C CA . VAL A 1 110 ? -13.849 0.423 18.030 1.00 95.06 110 VAL A CA 1
ATOM 905 C C . VAL A 1 110 ? -14.270 -0.763 17.166 1.00 95.06 110 VAL A C 1
ATOM 907 O O . VAL A 1 110 ? -13.689 -0.944 16.097 1.00 95.06 110 VAL A O 1
ATOM 910 N N . ASP A 1 111 ? -15.253 -1.546 17.604 1.00 95.94 111 ASP A N 1
ATOM 911 C CA . ASP A 1 111 ? -15.786 -2.677 16.842 1.00 95.94 111 ASP A CA 1
ATOM 912 C C . ASP A 1 111 ? -16.512 -2.219 15.573 1.00 95.94 111 ASP A C 1
ATOM 914 O O . ASP A 1 111 ? -16.260 -2.771 14.502 1.00 95.94 111 ASP A O 1
ATOM 918 N N . GLU A 1 112 ? -17.316 -1.158 15.657 1.00 95.00 112 GLU A N 1
ATOM 919 C CA . GLU A 1 112 ? -17.966 -0.531 14.501 1.00 95.00 112 GLU A CA 1
ATOM 920 C C . GLU A 1 112 ? -16.933 -0.032 13.486 1.00 95.00 112 GLU A C 1
ATOM 922 O O . GLU A 1 112 ? -16.970 -0.405 12.315 1.00 95.00 112 GLU A O 1
ATOM 927 N N . LEU A 1 113 ? -15.938 0.743 13.928 1.00 94.69 113 LEU A N 1
ATOM 928 C CA . LEU A 1 113 ? -14.898 1.257 13.033 1.00 94.69 113 LEU A CA 1
ATOM 929 C C . LEU A 1 113 ? -14.017 0.155 12.438 1.00 94.69 113 LEU A C 1
ATOM 931 O O . LEU A 1 113 ? -13.501 0.316 11.330 1.00 94.69 113 LEU A O 1
ATOM 935 N N . LEU A 1 114 ? -13.810 -0.943 13.167 1.00 95.81 114 LEU A N 1
ATOM 936 C CA . LEU A 1 114 ? -13.075 -2.101 12.671 1.00 95.81 114 LEU A CA 1
ATOM 937 C C . LEU A 1 114 ? -13.878 -2.830 11.590 1.00 95.81 114 LEU A C 1
ATOM 939 O O . LEU A 1 114 ? -13.313 -3.165 10.548 1.00 95.81 114 LEU A O 1
ATOM 943 N N . ALA A 1 115 ? -15.177 -3.040 11.812 1.00 94.69 115 ALA A N 1
ATOM 944 C CA . ALA A 1 115 ? -16.075 -3.624 10.821 1.00 94.69 115 ALA A CA 1
ATOM 945 C C . ALA A 1 115 ? -16.130 -2.759 9.551 1.00 94.69 115 ALA A C 1
ATOM 947 O O . ALA A 1 115 ? -15.904 -3.273 8.460 1.00 94.69 115 ALA A O 1
ATOM 948 N N . GLU A 1 116 ? -16.286 -1.441 9.693 1.00 93.44 116 GLU A N 1
ATOM 949 C CA . GLU A 1 116 ? -16.273 -0.470 8.585 1.00 93.44 116 GLU A CA 1
ATOM 950 C C . GLU A 1 116 ? -14.938 -0.429 7.819 1.00 93.44 116 GLU A C 1
ATOM 952 O O . GLU A 1 116 ? -14.890 -0.160 6.614 1.00 93.44 116 GLU A O 1
ATOM 957 N N . ALA A 1 117 ? -13.812 -0.654 8.504 1.00 93.44 117 ALA A N 1
ATOM 958 C CA . ALA A 1 117 ? -12.503 -0.739 7.861 1.00 93.44 117 ALA A CA 1
ATOM 959 C C . ALA A 1 117 ? -12.363 -2.018 7.020 1.00 93.44 117 ALA A C 1
ATOM 961 O O . ALA A 1 117 ? -11.819 -1.968 5.915 1.00 93.44 117 ALA A O 1
ATOM 962 N N . LEU A 1 118 ? -12.864 -3.146 7.530 1.00 94.00 118 LEU A N 1
ATOM 963 C CA . LEU A 1 118 ? -12.849 -4.432 6.832 1.00 94.00 118 LEU A CA 1
ATOM 964 C C . LEU A 1 118 ? -13.830 -4.460 5.656 1.00 94.00 118 LEU A C 1
ATOM 966 O O . LEU A 1 118 ? -13.461 -4.908 4.571 1.00 94.00 118 LEU A O 1
ATOM 970 N N . ASP A 1 119 ? -15.034 -3.922 5.843 1.00 92.06 119 ASP A N 1
ATOM 971 C CA . ASP A 1 119 ? -16.044 -3.788 4.792 1.00 92.06 119 ASP A CA 1
ATOM 972 C C . ASP A 1 119 ? -15.488 -2.969 3.619 1.00 92.06 119 ASP A C 1
ATOM 974 O O . ASP A 1 119 ? -15.453 -3.434 2.481 1.00 92.06 119 ASP A O 1
ATOM 978 N N . TRP A 1 120 ? -14.878 -1.814 3.897 1.00 91.94 120 TRP A N 1
ATOM 979 C CA . TRP A 1 120 ? -14.195 -1.028 2.867 1.00 91.94 120 TRP A CA 1
ATOM 980 C C . TRP A 1 120 ? -13.061 -1.754 2.166 1.00 91.94 120 TRP A C 1
ATOM 982 O O . TRP A 1 120 ? -12.957 -1.637 0.946 1.00 91.94 120 TRP A O 1
ATOM 992 N N . ALA A 1 121 ? -12.222 -2.484 2.902 1.00 93.00 121 ALA A N 1
ATOM 993 C CA . ALA A 1 121 ? -11.138 -3.260 2.310 1.00 93.00 121 ALA A CA 1
ATOM 994 C C . ALA A 1 121 ? -11.681 -4.316 1.331 1.00 93.00 121 ALA A C 1
ATOM 996 O O . ALA A 1 121 ? -11.095 -4.532 0.264 1.00 93.00 121 ALA A O 1
ATOM 997 N N . SER A 1 122 ? -12.827 -4.922 1.656 1.00 91.38 122 SER A N 1
ATOM 998 C CA . SER A 1 122 ? -13.462 -5.939 0.816 1.00 91.38 122 SER A CA 1
ATOM 999 C C . SER A 1 122 ? -13.915 -5.387 -0.545 1.00 91.38 122 SER A C 1
ATOM 1001 O O . SER A 1 122 ? -13.670 -6.030 -1.565 1.00 91.38 122 SER A O 1
ATOM 1003 N N . TYR A 1 123 ? -14.448 -4.158 -0.604 1.00 89.62 123 TYR A N 1
ATOM 1004 C CA . TYR A 1 123 ? -14.915 -3.540 -1.858 1.00 89.62 123 TYR A CA 1
ATOM 1005 C C . TYR A 1 123 ? -13.810 -2.991 -2.761 1.00 89.62 123 TYR A C 1
ATOM 1007 O O . TYR A 1 123 ? -14.086 -2.602 -3.898 1.00 89.62 123 TYR A O 1
ATOM 1015 N N . GLN A 1 124 ? -12.574 -2.895 -2.274 1.00 91.62 124 GLN A N 1
ATOM 1016 C CA . GLN A 1 124 ? -11.507 -2.338 -3.090 1.00 91.62 124 GLN A CA 1
ATOM 1017 C C . GLN A 1 124 ? -11.072 -3.307 -4.192 1.00 91.62 124 GLN A C 1
ATOM 1019 O O . GLN 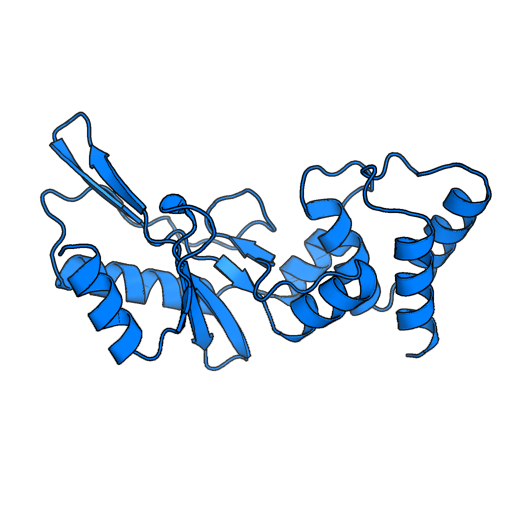A 1 124 ? -10.901 -4.510 -3.975 1.00 91.62 124 GLN A O 1
ATOM 1024 N N . ASP A 1 125 ? -10.827 -2.738 -5.365 1.00 92.38 125 ASP A N 1
ATOM 1025 C CA . ASP A 1 125 ? -10.402 -3.443 -6.567 1.00 92.38 125 ASP A CA 1
ATOM 1026 C C . ASP A 1 125 ? -8.883 -3.294 -6.738 1.00 92.38 125 ASP A C 1
ATOM 1028 O O . ASP A 1 125 ? -8.370 -2.217 -7.060 1.00 92.38 125 ASP A O 1
ATOM 1032 N N . ILE A 1 126 ? -8.155 -4.380 -6.463 1.00 93.69 126 ILE A N 1
ATOM 1033 C CA . ILE A 1 126 ? -6.688 -4.405 -6.524 1.00 93.69 126 ILE A CA 1
ATOM 1034 C C . ILE A 1 126 ? -6.193 -4.218 -7.956 1.00 93.69 126 ILE A C 1
ATOM 1036 O O . ILE A 1 126 ? -5.212 -3.505 -8.173 1.00 93.69 126 ILE A O 1
ATOM 1040 N N . ASP A 1 127 ? -6.882 -4.803 -8.935 1.00 94.75 127 ASP A N 1
ATOM 1041 C CA . ASP A 1 127 ? -6.495 -4.699 -10.336 1.00 94.75 127 ASP A CA 1
ATOM 1042 C C . ASP A 1 127 ? -6.587 -3.254 -10.826 1.00 94.75 127 ASP A C 1
ATOM 1044 O O . ASP A 1 127 ? -5.636 -2.746 -11.426 1.00 94.75 127 ASP A O 1
ATOM 1048 N N . LYS A 1 128 ? -7.663 -2.541 -10.474 1.00 94.44 128 LYS A N 1
ATOM 1049 C CA . LYS A 1 128 ? -7.776 -1.106 -10.782 1.00 94.44 128 LYS A CA 1
ATOM 1050 C C . LYS A 1 128 ? -6.680 -0.272 -10.132 1.00 94.44 128 LYS A C 1
ATOM 1052 O O . LYS A 1 128 ? -6.206 0.686 -10.742 1.00 94.44 128 LYS A O 1
ATOM 1057 N N . ALA A 1 129 ? -6.259 -0.609 -8.915 1.00 94.69 129 ALA A N 1
ATOM 1058 C CA . ALA A 1 129 ? -5.152 0.090 -8.268 1.00 94.69 129 ALA A CA 1
ATOM 1059 C C . ALA A 1 129 ? -3.810 -0.176 -8.963 1.00 94.69 129 ALA A C 1
ATOM 1061 O O . ALA A 1 129 ? -3.020 0.753 -9.145 1.00 94.69 129 ALA A O 1
ATOM 1062 N N . ILE A 1 130 ? -3.558 -1.412 -9.402 1.00 97.19 130 ILE A N 1
ATOM 1063 C CA . ILE A 1 130 ? -2.373 -1.749 -10.203 1.00 97.19 130 ILE A CA 1
ATOM 1064 C C . ILE A 1 130 ? -2.401 -0.978 -11.530 1.00 97.19 130 ILE A C 1
ATOM 1066 O O . ILE A 1 130 ? -1.396 -0.368 -11.898 1.00 97.19 130 ILE A O 1
ATOM 1070 N N . ASP A 1 131 ? -3.545 -0.923 -12.212 1.00 97.06 131 ASP A N 1
ATOM 1071 C CA . ASP A 1 131 ? -3.694 -0.183 -13.472 1.00 97.06 131 ASP A CA 1
ATOM 1072 C C . ASP A 1 131 ? -3.485 1.320 -13.286 1.00 97.06 131 ASP A C 1
ATOM 1074 O O . ASP A 1 131 ? -2.782 1.955 -14.079 1.00 97.06 131 ASP A O 1
ATOM 1078 N N . TYR A 1 132 ? -4.017 1.883 -12.197 1.00 95.81 132 TYR A N 1
ATOM 1079 C CA . TYR A 1 132 ? -3.762 3.265 -11.805 1.00 95.81 132 TYR A CA 1
ATOM 1080 C C . TYR A 1 132 ? -2.256 3.540 -11.703 1.00 95.81 132 TYR A C 1
ATOM 1082 O O . TYR A 1 132 ? -1.754 4.483 -12.319 1.00 95.81 132 TYR A O 1
ATOM 1090 N N . TYR A 1 133 ? -1.513 2.690 -10.986 1.00 97.44 133 TYR A N 1
ATOM 1091 C CA . TYR A 1 133 ? -0.065 2.844 -10.856 1.00 97.44 133 TYR A CA 1
ATOM 1092 C C . TYR A 1 133 ? 0.673 2.649 -12.183 1.00 97.44 133 TYR A C 1
ATOM 1094 O O . TYR A 1 133 ? 1.571 3.435 -12.488 1.00 97.44 133 TYR A O 1
ATOM 1102 N N . ALA A 1 134 ? 0.289 1.673 -13.008 1.00 97.94 134 ALA A N 1
ATOM 1103 C CA . ALA A 1 134 ? 0.885 1.446 -14.329 1.00 97.94 134 ALA A CA 1
ATOM 1104 C C . ALA A 1 134 ? 0.684 2.647 -15.281 1.00 97.94 134 ALA A C 1
ATOM 1106 O O . ALA A 1 134 ? 1.531 2.930 -16.144 1.00 97.94 134 ALA A O 1
ATOM 1107 N N . GLY A 1 135 ? -0.418 3.380 -15.098 1.00 97.00 135 GLY A N 1
ATOM 1108 C CA . GLY A 1 135 ? -0.770 4.591 -15.836 1.00 97.00 135 GLY A CA 1
ATOM 1109 C C . GLY A 1 135 ? -0.062 5.869 -15.377 1.00 97.00 135 GLY A C 1
ATOM 1110 O O . GLY A 1 135 ? -0.094 6.857 -16.111 1.00 97.00 135 GLY A O 1
ATOM 1111 N N . LEU A 1 136 ? 0.599 5.875 -14.213 1.00 96.88 136 LEU A N 1
ATOM 1112 C CA . LEU A 1 136 ? 1.243 7.085 -13.694 1.00 96.88 136 LEU A CA 1
ATOM 1113 C C . LEU A 1 136 ? 2.347 7.629 -14.620 1.00 96.88 136 LEU A C 1
ATOM 1115 O O . LEU A 1 136 ? 3.026 6.860 -15.311 1.00 96.88 136 LEU A O 1
ATOM 1119 N N . PRO A 1 137 ? 2.570 8.957 -14.608 1.00 96.62 137 PRO A N 1
ATOM 1120 C CA . PRO A 1 137 ? 3.734 9.550 -15.241 1.00 96.62 137 PRO A CA 1
ATOM 1121 C C . PRO A 1 137 ? 4.995 9.304 -14.401 1.00 96.62 137 PRO A C 1
ATOM 1123 O O . PRO A 1 137 ? 4.948 9.081 -13.189 1.00 96.62 137 PRO A O 1
ATOM 1126 N N . THR A 1 138 ? 6.154 9.416 -15.039 1.00 97.06 138 THR A N 1
ATOM 1127 C CA . THR A 1 138 ? 7.469 9.168 -14.427 1.00 97.06 138 THR A CA 1
ATOM 1128 C C . THR A 1 138 ? 7.868 10.209 -13.373 1.00 97.06 138 THR A C 1
ATOM 1130 O O . THR A 1 138 ? 8.674 9.918 -12.496 1.00 97.06 138 THR A O 1
ATOM 1133 N N . ASN A 1 139 ? 7.279 11.409 -13.410 1.00 95.56 139 ASN A N 1
ATOM 1134 C CA . ASN A 1 139 ? 7.529 12.505 -12.466 1.00 95.56 139 ASN A CA 1
ATOM 1135 C C . ASN A 1 139 ? 6.578 12.510 -11.249 1.00 95.56 139 ASN A C 1
ATOM 1137 O O . ASN A 1 139 ? 6.395 13.556 -10.621 1.00 95.56 139 ASN A O 1
ATOM 1141 N N . CYS A 1 140 ? 5.939 11.379 -10.934 1.00 93.19 140 CYS A N 1
ATOM 1142 C CA . CYS A 1 140 ? 5.125 11.243 -9.728 1.00 93.19 140 CYS A CA 1
ATOM 1143 C C . CYS A 1 140 ? 5.981 11.308 -8.445 1.00 93.19 140 CYS A C 1
ATOM 1145 O O . CYS A 1 140 ? 7.188 11.066 -8.451 1.00 93.19 140 CYS A O 1
ATOM 1147 N N . TRP A 1 141 ? 5.353 11.684 -7.330 1.00 90.12 141 TRP A N 1
ATOM 1148 C CA . TRP A 1 141 ? 6.047 12.028 -6.085 1.00 90.12 141 TRP A CA 1
ATOM 1149 C C . TRP A 1 141 ? 6.097 10.862 -5.089 1.00 90.12 141 TRP A C 1
ATOM 1151 O O . TRP A 1 141 ? 5.305 9.922 -5.149 1.00 90.12 141 TRP A O 1
ATOM 1161 N N . GLY A 1 142 ? 7.019 10.951 -4.125 1.00 89.88 142 GLY A N 1
ATOM 1162 C CA . GLY A 1 142 ? 7.100 10.025 -2.994 1.00 89.88 142 GLY A CA 1
ATOM 1163 C C . GLY A 1 142 ? 7.422 8.588 -3.411 1.00 89.88 142 GLY A C 1
ATOM 1164 O O . GLY A 1 142 ? 8.389 8.336 -4.131 1.00 89.88 142 GLY A O 1
ATOM 1165 N N . THR A 1 143 ? 6.616 7.635 -2.943 1.00 90.88 143 THR A N 1
ATOM 1166 C CA . THR A 1 143 ? 6.777 6.197 -3.221 1.00 90.88 143 THR A CA 1
ATOM 1167 C C . THR A 1 143 ? 6.142 5.757 -4.543 1.00 90.88 143 THR A C 1
ATOM 1169 O O . THR A 1 143 ? 6.384 4.633 -4.988 1.00 90.88 143 THR A O 1
ATOM 1172 N N . ALA A 1 144 ? 5.363 6.634 -5.189 1.00 94.12 144 ALA A N 1
ATOM 1173 C CA . ALA A 1 144 ? 4.611 6.318 -6.398 1.00 94.12 144 ALA A CA 1
ATOM 1174 C C . ALA A 1 144 ? 5.485 5.874 -7.589 1.00 94.12 144 ALA A C 1
ATOM 1176 O O . ALA A 1 144 ? 5.072 4.928 -8.257 1.00 94.12 144 ALA A O 1
ATOM 1177 N N . PRO A 1 145 ? 6.695 6.426 -7.833 1.00 96.69 145 PRO A N 1
ATOM 1178 C CA . PRO A 1 145 ? 7.586 5.903 -8.871 1.00 96.69 145 PRO A CA 1
ATOM 1179 C C . PRO A 1 145 ? 7.937 4.421 -8.690 1.00 96.69 145 PRO A C 1
ATOM 1181 O O . PRO A 1 145 ? 7.919 3.659 -9.652 1.00 96.69 145 PRO A O 1
ATOM 1184 N N . GLY A 1 146 ? 8.199 3.983 -7.456 1.00 97.00 146 GLY A N 1
ATOM 1185 C CA . GLY A 1 146 ? 8.435 2.569 -7.157 1.00 97.00 146 GLY A CA 1
ATOM 1186 C C . GLY A 1 146 ? 7.202 1.700 -7.421 1.00 97.00 146 GLY A C 1
ATOM 1187 O O . GLY A 1 146 ? 7.307 0.627 -8.018 1.00 97.00 146 GLY A O 1
ATOM 1188 N N . ASN A 1 147 ? 6.021 2.188 -7.035 1.00 96.94 147 ASN A N 1
ATOM 1189 C CA . ASN A 1 147 ? 4.753 1.497 -7.286 1.00 96.94 147 ASN A CA 1
ATOM 1190 C C . ASN A 1 147 ? 4.437 1.423 -8.787 1.00 96.94 147 ASN A C 1
ATOM 1192 O O . ASN A 1 147 ? 3.963 0.395 -9.256 1.00 96.94 147 ASN A O 1
ATOM 1196 N N . HIS A 1 148 ? 4.765 2.471 -9.543 1.00 98.12 148 HIS A N 1
ATOM 1197 C CA . HIS A 1 148 ? 4.627 2.521 -10.993 1.00 98.12 148 HIS A CA 1
ATOM 1198 C C . HIS A 1 148 ? 5.449 1.426 -11.680 1.00 98.12 148 HIS A C 1
ATOM 1200 O O . HIS A 1 148 ? 4.890 0.623 -12.422 1.00 98.12 148 HIS A O 1
ATOM 1206 N N . ILE A 1 149 ? 6.754 1.334 -11.391 1.00 98.50 149 ILE A N 1
ATOM 1207 C CA . ILE A 1 149 ? 7.607 0.285 -11.977 1.00 98.50 149 ILE A CA 1
ATOM 1208 C C . ILE A 1 149 ? 7.115 -1.111 -11.573 1.00 98.50 149 ILE A C 1
ATOM 1210 O O . ILE A 1 149 ? 7.030 -2.000 -12.416 1.00 98.50 149 ILE A O 1
ATOM 1214 N N . THR A 1 150 ? 6.725 -1.292 -10.309 1.00 98.38 150 THR A N 1
ATOM 1215 C CA . THR A 1 150 ? 6.169 -2.565 -9.815 1.00 98.38 150 THR A CA 1
ATOM 1216 C C . THR A 1 150 ? 4.911 -2.961 -10.591 1.00 98.38 150 THR A C 1
ATOM 1218 O O . THR A 1 150 ? 4.804 -4.092 -11.062 1.00 98.38 150 THR A O 1
ATOM 1221 N N . ALA A 1 151 ? 3.984 -2.023 -10.791 1.00 98.44 151 ALA A N 1
ATOM 1222 C CA . ALA A 1 151 ? 2.753 -2.260 -11.534 1.00 98.44 151 ALA A CA 1
ATOM 1223 C C . ALA A 1 151 ? 3.014 -2.611 -13.008 1.00 98.44 151 ALA A C 1
ATOM 1225 O O . ALA A 1 151 ? 2.355 -3.494 -13.554 1.00 98.44 151 ALA A O 1
ATOM 1226 N N . LEU A 1 152 ? 4.013 -1.990 -13.647 1.00 98.69 152 LEU A N 1
ATOM 1227 C CA . LEU A 1 152 ? 4.425 -2.367 -15.003 1.00 98.69 152 LEU A CA 1
ATOM 1228 C C . LEU A 1 152 ? 4.959 -3.800 -15.074 1.00 98.69 152 LEU A C 1
ATOM 1230 O O . LEU A 1 152 ? 4.651 -4.506 -16.034 1.00 98.69 152 LEU A O 1
ATOM 1234 N N . VAL A 1 153 ? 5.710 -4.246 -14.063 1.00 98.56 153 VAL A N 1
ATOM 1235 C CA . VAL A 1 153 ? 6.177 -5.638 -13.975 1.00 98.56 153 VAL A CA 1
ATOM 1236 C C . VAL A 1 153 ? 4.997 -6.596 -13.803 1.00 98.56 153 VAL A C 1
ATOM 1238 O O . VAL A 1 153 ? 4.910 -7.593 -14.519 1.00 98.56 153 VAL A O 1
ATOM 1241 N N . MET A 1 154 ? 4.049 -6.273 -12.918 1.00 98.12 154 MET A N 1
ATOM 1242 C CA . MET A 1 154 ? 2.836 -7.077 -12.713 1.00 98.12 154 MET A CA 1
ATOM 1243 C C . MET A 1 154 ? 1.985 -7.199 -13.978 1.00 98.12 154 MET A C 1
ATOM 1245 O O . MET A 1 154 ? 1.491 -8.281 -14.284 1.00 98.12 154 MET A O 1
ATOM 1249 N N . ARG A 1 155 ? 1.861 -6.115 -14.752 1.00 97.88 155 ARG A N 1
ATOM 1250 C CA . ARG A 1 155 ? 1.146 -6.096 -16.038 1.00 97.88 155 ARG A CA 1
ATOM 1251 C C . ARG A 1 155 ? 1.977 -6.582 -17.222 1.00 97.88 155 ARG A C 1
ATOM 1253 O O . ARG A 1 155 ? 1.514 -6.494 -18.355 1.00 97.88 155 ARG A O 1
ATOM 1260 N N . ASN A 1 156 ? 3.188 -7.086 -16.981 1.00 97.75 156 ASN A N 1
ATOM 1261 C CA . ASN A 1 156 ? 4.104 -7.553 -18.019 1.00 97.75 156 ASN A CA 1
ATOM 1262 C C . ASN A 1 156 ? 4.306 -6.522 -19.151 1.00 97.75 156 ASN A C 1
ATOM 1264 O O . ASN A 1 156 ? 4.369 -6.870 -20.331 1.00 97.75 156 ASN A O 1
ATOM 1268 N N . ASN A 1 157 ? 4.371 -5.232 -18.806 1.00 98.19 157 ASN A N 1
ATOM 1269 C CA . ASN A 1 157 ? 4.460 -4.144 -19.777 1.00 98.19 157 ASN A CA 1
ATOM 1270 C C . ASN A 1 157 ? 5.903 -3.985 -20.290 1.00 98.19 157 ASN A C 1
ATOM 1272 O O . ASN A 1 157 ? 6.631 -3.061 -19.915 1.00 98.19 157 ASN A O 1
ATOM 1276 N N . LYS A 1 158 ? 6.316 -4.935 -21.141 1.00 98.06 158 LYS A N 1
ATOM 1277 C CA . LYS A 1 158 ? 7.664 -5.021 -21.726 1.00 98.06 158 LYS A CA 1
ATOM 1278 C C . LYS A 1 158 ? 8.016 -3.764 -22.516 1.00 98.06 158 LYS A C 1
ATOM 1280 O O . LYS A 1 158 ? 9.115 -3.243 -22.367 1.00 98.06 158 LYS A O 1
ATOM 1285 N N . GLU A 1 159 ? 7.077 -3.248 -23.304 1.00 98.06 159 GLU A N 1
ATOM 1286 C CA . GLU A 1 159 ? 7.288 -2.073 -24.153 1.00 98.06 159 GLU A CA 1
ATOM 1287 C C . GLU A 1 159 ? 7.714 -0.844 -23.338 1.00 98.06 159 GLU A C 1
ATOM 1289 O O . GLU A 1 159 ? 8.764 -0.253 -23.605 1.00 98.06 159 GLU A O 1
ATOM 1294 N N . LYS A 1 160 ? 6.947 -0.490 -22.298 1.00 98.25 160 LYS A N 1
ATOM 1295 C CA . LYS A 1 160 ? 7.215 0.706 -21.486 1.00 98.25 160 LYS A CA 1
ATOM 1296 C C . LYS A 1 160 ? 8.507 0.562 -20.678 1.00 98.25 160 LYS A C 1
ATOM 1298 O O . LYS A 1 160 ? 9.279 1.514 -20.590 1.00 98.25 160 LYS A O 1
ATOM 1303 N N . LEU A 1 161 ? 8.778 -0.630 -20.142 1.00 98.69 161 LEU A N 1
ATOM 1304 C CA . LEU A 1 161 ? 10.009 -0.907 -19.393 1.00 98.69 161 LEU A CA 1
ATOM 1305 C C . LEU A 1 161 ? 11.260 -0.874 -20.285 1.00 98.69 161 LEU A C 1
ATOM 1307 O O . LEU A 1 161 ? 12.259 -0.271 -19.896 1.00 98.69 161 LEU A O 1
ATOM 1311 N N . LEU A 1 162 ? 11.207 -1.446 -21.493 1.00 98.56 162 LEU A N 1
ATOM 1312 C CA . LEU A 1 162 ? 12.308 -1.379 -22.464 1.00 98.56 162 LEU A CA 1
ATOM 1313 C C . LEU A 1 162 ? 12.543 0.054 -22.956 1.00 98.56 162 LEU A C 1
ATOM 1315 O O . LEU A 1 162 ? 13.689 0.477 -23.113 1.00 98.56 162 LEU A O 1
ATOM 1319 N N . HIS A 1 163 ? 11.472 0.829 -23.147 1.00 98.56 163 HIS A N 1
ATOM 1320 C CA . HIS A 1 163 ? 11.587 2.253 -23.449 1.00 98.56 163 HIS A CA 1
ATOM 1321 C C . HIS A 1 163 ? 12.321 3.006 -22.329 1.00 98.56 163 HIS A C 1
ATOM 1323 O O . HIS A 1 163 ? 13.266 3.747 -22.603 1.00 98.56 163 HIS A O 1
ATOM 1329 N N . TYR A 1 164 ? 11.950 2.770 -21.066 1.00 98.56 164 TYR A N 1
ATOM 1330 C CA . TYR A 1 164 ? 12.639 3.367 -19.919 1.00 98.56 164 TYR A CA 1
ATOM 1331 C C . TYR A 1 164 ? 14.105 2.955 -19.851 1.00 98.56 164 TYR A C 1
ATOM 1333 O O . TYR A 1 164 ? 14.962 3.816 -19.668 1.00 98.56 164 TYR A O 1
ATOM 1341 N N . GLN A 1 165 ? 14.404 1.674 -20.058 1.00 98.62 165 GLN A N 1
ATOM 1342 C CA . GLN A 1 165 ? 15.774 1.168 -20.071 1.00 98.62 165 GLN A CA 1
ATOM 1343 C C . GLN A 1 165 ? 16.628 1.882 -21.122 1.00 98.62 165 GLN A C 1
ATOM 1345 O O . GLN A 1 165 ? 17.725 2.347 -20.810 1.00 98.62 165 GLN A O 1
ATOM 1350 N N . LYS A 1 166 ? 16.103 2.037 -22.344 1.00 98.62 166 LYS A N 1
ATOM 1351 C CA . LYS A 1 166 ? 16.785 2.767 -23.416 1.00 98.62 166 LYS A CA 1
ATOM 1352 C C . LYS A 1 166 ? 17.056 4.222 -23.027 1.00 98.62 166 LYS A C 1
ATOM 1354 O O . LYS A 1 166 ? 18.183 4.684 -23.169 1.00 98.62 166 LYS A O 1
ATOM 1359 N N . CYS A 1 167 ? 16.058 4.932 -22.501 1.00 98.44 167 CYS A N 1
ATOM 1360 C CA . CYS A 1 167 ? 16.241 6.324 -22.091 1.00 98.44 167 CYS A CA 1
ATOM 1361 C C . CYS A 1 167 ? 17.295 6.469 -20.984 1.00 98.44 167 CYS A C 1
ATOM 1363 O O . CYS A 1 167 ? 18.130 7.369 -21.061 1.00 98.44 167 CYS A O 1
ATOM 1365 N N . PHE A 1 168 ? 17.312 5.570 -19.995 1.00 98.31 168 PHE A N 1
ATOM 1366 C CA . PHE A 1 168 ? 18.337 5.578 -18.947 1.00 98.31 168 PHE A CA 1
ATOM 1367 C C . PHE A 1 168 ? 19.743 5.341 -19.510 1.00 98.31 168 PHE A C 1
ATOM 1369 O O . PHE A 1 168 ? 20.668 6.045 -19.110 1.00 98.31 168 PHE A O 1
ATOM 1376 N N . ALA A 1 169 ? 19.898 4.423 -20.470 1.00 97.75 169 ALA A N 1
ATOM 1377 C CA . ALA A 1 169 ? 21.176 4.176 -21.144 1.00 97.75 169 ALA A CA 1
ATOM 1378 C C . ALA A 1 169 ? 21.687 5.402 -21.929 1.00 97.75 169 ALA A C 1
ATOM 1380 O O . ALA A 1 169 ? 22.891 5.618 -22.027 1.00 97.75 169 ALA A O 1
ATOM 1381 N N . GLU A 1 170 ? 20.779 6.236 -22.439 1.00 97.88 170 GLU A N 1
ATOM 1382 C CA . GLU A 1 170 ? 21.083 7.508 -23.114 1.00 97.88 170 GLU A CA 1
ATOM 1383 C C . GLU A 1 170 ? 21.293 8.682 -22.129 1.00 97.88 170 GLU A C 1
ATOM 1385 O O . GLU A 1 170 ? 21.464 9.828 -22.545 1.00 97.88 170 GLU A O 1
ATOM 1390 N N . GLY A 1 171 ? 21.262 8.430 -20.815 1.00 96.50 171 GLY A N 1
ATOM 1391 C CA . GLY A 1 171 ? 21.388 9.454 -19.771 1.00 96.50 171 GLY A CA 1
ATOM 1392 C C . GLY A 1 171 ? 20.103 10.249 -19.501 1.00 96.50 171 GLY A C 1
ATOM 1393 O O . GLY A 1 171 ? 20.092 11.153 -18.661 1.00 96.50 171 GLY A O 1
ATOM 1394 N N . ASN A 1 172 ? 18.992 9.911 -20.160 1.00 97.50 172 ASN A N 1
ATOM 1395 C CA . ASN A 1 172 ? 17.689 10.529 -19.948 1.00 97.50 172 ASN A CA 1
ATOM 1396 C C . ASN A 1 172 ? 16.872 9.760 -18.899 1.00 97.50 172 ASN A C 1
ATOM 1398 O O . ASN A 1 172 ? 16.195 8.776 -19.187 1.00 97.50 172 ASN A O 1
ATOM 1402 N N . ARG A 1 173 ? 16.852 10.274 -17.669 1.00 96.31 173 ARG A N 1
ATOM 1403 C CA . ARG A 1 173 ? 16.115 9.663 -16.549 1.00 96.31 173 ARG A CA 1
ATOM 1404 C C . ARG A 1 173 ? 14.603 9.893 -16.573 1.00 96.31 173 ARG A C 1
ATOM 1406 O O . ARG A 1 173 ? 13.937 9.581 -15.590 1.00 96.31 173 ARG A O 1
ATOM 1413 N N . LEU A 1 174 ? 14.050 10.512 -17.620 1.00 97.00 174 LEU A N 1
ATOM 1414 C CA . LEU A 1 174 ? 12.612 10.781 -17.765 1.00 97.00 174 LEU A CA 1
ATOM 1415 C C . LEU A 1 174 ? 11.988 11.494 -16.551 1.00 97.00 174 LEU A C 1
ATOM 1417 O O . LEU A 1 174 ? 10.804 11.340 -16.277 1.00 97.00 174 LEU A O 1
ATOM 1421 N N . ARG A 1 175 ? 12.779 12.278 -15.804 1.00 97.06 175 ARG A N 1
ATOM 1422 C CA . ARG A 1 175 ? 12.366 12.945 -14.553 1.00 97.06 175 ARG A CA 1
ATOM 1423 C C . ARG A 1 175 ? 11.891 11.999 -13.441 1.00 97.06 175 ARG A C 1
ATOM 1425 O O . ARG A 1 175 ? 11.202 12.453 -12.528 1.00 97.06 175 ARG A O 1
ATOM 1432 N N . PHE A 1 176 ? 12.265 10.723 -13.490 1.00 97.81 176 PHE A N 1
ATOM 1433 C CA . PHE A 1 176 ? 12.069 9.826 -12.360 1.00 97.81 176 PHE A CA 1
ATOM 1434 C C . PHE A 1 176 ? 12.744 10.363 -11.096 1.00 97.81 176 PHE A C 1
ATOM 1436 O O . PHE A 1 176 ? 13.789 11.021 -11.154 1.00 97.81 176 PHE A O 1
ATOM 1443 N N . ALA A 1 177 ? 12.163 10.031 -9.942 1.00 96.06 177 ALA A N 1
ATOM 1444 C CA . ALA A 1 177 ? 12.788 10.285 -8.653 1.00 96.06 177 AL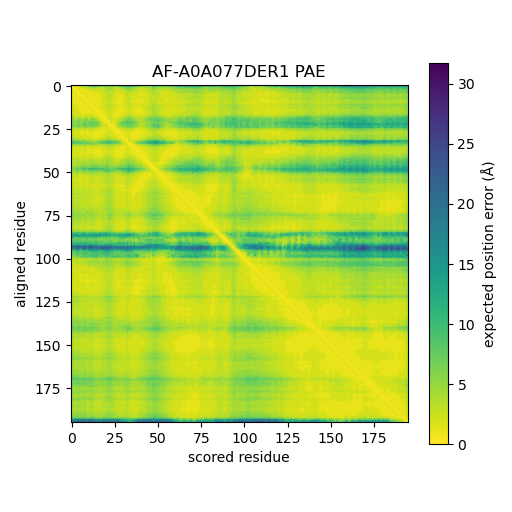A A CA 1
ATOM 1445 C C . ALA A 1 177 ? 14.200 9.671 -8.591 1.00 96.06 177 ALA A C 1
ATOM 1447 O O . ALA A 1 177 ? 14.474 8.634 -9.199 1.00 96.06 177 ALA A O 1
ATOM 1448 N N . ALA A 1 178 ? 15.099 10.297 -7.826 1.00 95.81 178 ALA A N 1
ATOM 1449 C CA . ALA A 1 178 ? 16.518 9.928 -7.789 1.00 95.81 178 ALA A CA 1
ATOM 1450 C C . ALA A 1 178 ? 16.768 8.453 -7.414 1.00 95.81 178 ALA A C 1
ATOM 1452 O O . ALA A 1 178 ? 17.721 7.850 -7.901 1.00 95.81 178 ALA A O 1
ATOM 1453 N N . TYR A 1 179 ? 15.885 7.861 -6.604 1.00 96.12 179 TYR A N 1
ATOM 1454 C CA . TYR A 1 179 ? 15.989 6.466 -6.169 1.00 96.12 179 TYR A CA 1
ATOM 1455 C C . TYR A 1 179 ? 15.608 5.437 -7.248 1.00 96.12 179 TYR A C 1
ATOM 1457 O O . TYR A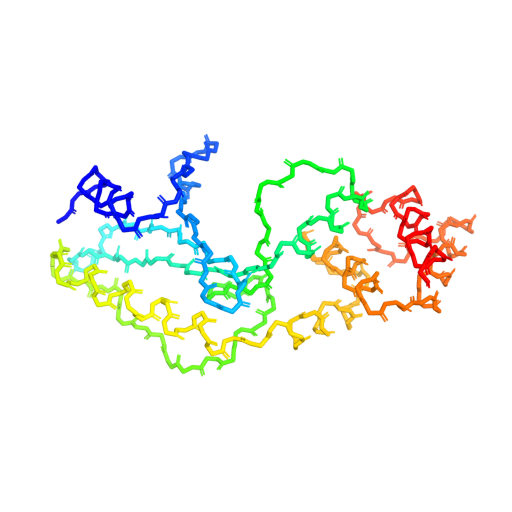 1 179 ? 15.901 4.257 -7.086 1.00 96.12 179 TYR A O 1
ATOM 1465 N N . ILE A 1 180 ? 14.968 5.850 -8.346 1.00 98.12 180 ILE A N 1
ATOM 1466 C CA . ILE A 1 180 ? 14.728 4.980 -9.503 1.00 98.12 180 ILE A CA 1
ATOM 1467 C C . ILE A 1 180 ? 15.958 5.062 -10.402 1.00 98.12 180 ILE A C 1
ATOM 1469 O O . ILE A 1 180 ? 16.082 5.983 -11.208 1.00 98.12 180 ILE A O 1
ATOM 1473 N N . THR A 1 181 ? 16.898 4.145 -10.202 1.00 97.81 181 THR A N 1
ATOM 1474 C CA . THR A 1 181 ? 18.165 4.078 -10.939 1.00 97.81 181 THR A CA 1
ATOM 1475 C C . THR A 1 181 ? 18.065 3.181 -12.175 1.00 97.81 181 THR A C 1
ATOM 1477 O O . THR A 1 181 ? 17.073 2.478 -12.375 1.00 97.81 181 THR A O 1
ATOM 1480 N N . ASP A 1 182 ? 19.100 3.187 -13.009 1.00 97.75 182 ASP A N 1
ATOM 1481 C CA . ASP A 1 182 ? 19.252 2.250 -14.123 1.00 97.75 182 ASP A CA 1
ATOM 1482 C C . ASP A 1 182 ? 19.229 0.795 -13.639 1.00 97.75 182 ASP A C 1
ATOM 1484 O O . ASP A 1 182 ? 18.578 -0.036 -14.270 1.00 97.75 182 ASP A O 1
ATOM 1488 N N . GLU A 1 183 ? 19.806 0.477 -12.474 1.00 98.25 183 GLU A N 1
ATOM 1489 C CA . GLU A 1 183 ? 19.722 -0.883 -11.931 1.00 98.25 183 GLU A CA 1
ATOM 1490 C C . GLU A 1 183 ? 18.294 -1.273 -11.528 1.00 98.25 183 GLU A C 1
ATOM 1492 O O . GLU A 1 183 ? 17.924 -2.439 -11.663 1.00 98.25 183 GLU A O 1
ATOM 1497 N N . VAL A 1 184 ? 17.473 -0.325 -11.055 1.00 98.44 184 VAL A N 1
ATOM 1498 C CA . VAL A 1 184 ? 16.041 -0.569 -10.785 1.00 98.44 184 VAL A CA 1
ATOM 1499 C C . VAL A 1 184 ? 15.309 -0.920 -12.080 1.00 98.44 184 VAL A C 1
ATOM 1501 O O . VAL A 1 184 ? 14.577 -1.910 -12.125 1.00 98.44 184 VAL A O 1
ATOM 1504 N N . ILE A 1 185 ? 15.523 -0.133 -13.137 1.00 98.56 185 ILE A N 1
ATOM 1505 C CA . ILE A 1 185 ? 14.889 -0.361 -14.440 1.00 98.56 185 ILE A CA 1
ATOM 1506 C C . ILE A 1 185 ? 15.361 -1.684 -15.054 1.00 98.56 185 ILE A C 1
ATOM 1508 O O . ILE A 1 185 ? 14.534 -2.468 -15.516 1.00 98.56 185 ILE A O 1
ATOM 1512 N N . ASN A 1 186 ? 16.660 -1.982 -14.989 1.00 98.31 186 ASN A N 1
ATOM 1513 C CA . ASN A 1 186 ? 17.227 -3.234 -15.489 1.00 98.31 186 ASN A CA 1
ATOM 1514 C C . ASN A 1 186 ? 16.626 -4.453 -14.778 1.00 98.31 186 ASN A C 1
ATOM 1516 O O . ASN A 1 186 ? 16.181 -5.383 -15.448 1.00 98.31 186 ASN A O 1
ATOM 1520 N N . ARG A 1 187 ? 16.502 -4.426 -13.441 1.00 98.44 187 ARG A N 1
ATOM 1521 C CA . ARG A 1 187 ? 15.830 -5.503 -12.690 1.00 98.44 187 ARG A CA 1
ATOM 1522 C C . ARG A 1 187 ? 14.368 -5.672 -13.101 1.00 98.44 187 ARG A C 1
ATOM 1524 O O . ARG A 1 187 ? 13.908 -6.800 -13.258 1.00 98.44 187 ARG A O 1
ATOM 1531 N N . ALA A 1 188 ? 13.640 -4.574 -13.297 1.00 98.50 188 ALA A N 1
ATOM 1532 C CA . ALA A 1 188 ? 12.256 -4.633 -13.760 1.00 98.50 188 ALA A CA 1
ATOM 1533 C C . ALA A 1 188 ? 12.140 -5.276 -15.156 1.00 98.50 188 ALA A C 1
ATOM 1535 O O . ALA A 1 188 ? 11.281 -6.135 -15.357 1.00 98.50 188 ALA A O 1
ATOM 1536 N N . VAL A 1 189 ? 13.033 -4.923 -16.091 1.00 98.56 189 VAL A N 1
ATOM 1537 C CA . VAL A 1 189 ? 13.114 -5.548 -17.423 1.00 98.56 189 VAL A CA 1
ATOM 1538 C C . VAL A 1 189 ? 13.434 -7.039 -17.314 1.00 98.56 189 VAL A C 1
ATOM 1540 O O . VAL A 1 189 ? 12.750 -7.858 -17.922 1.00 98.56 189 VAL A O 1
ATOM 1543 N N . GLU A 1 190 ? 14.425 -7.425 -16.512 1.00 98.00 190 GLU A N 1
ATOM 1544 C CA . GLU A 1 190 ? 14.775 -8.837 -16.322 1.00 98.00 190 GLU A CA 1
ATOM 1545 C C . GLU A 1 190 ? 13.597 -9.673 -15.814 1.00 98.00 190 GLU A C 1
ATOM 1547 O O . GLU A 1 190 ? 13.398 -10.798 -16.276 1.00 98.00 190 GLU A O 1
ATOM 1552 N N . LEU A 1 191 ? 12.809 -9.136 -14.878 1.00 97.31 191 LEU A N 1
ATOM 1553 C CA . LEU A 1 191 ? 11.645 -9.829 -14.325 1.00 97.31 191 LEU A CA 1
ATOM 1554 C C . LEU A 1 191 ? 10.570 -10.089 -15.383 1.00 97.31 191 LEU A C 1
ATOM 1556 O O . LEU A 1 191 ? 10.016 -11.186 -15.414 1.00 97.31 191 LEU A O 1
ATOM 1560 N N . VAL A 1 192 ? 10.291 -9.124 -16.265 1.00 97.31 192 VAL A N 1
ATOM 1561 C CA . VAL A 1 192 ? 9.304 -9.323 -17.341 1.00 97.31 192 VAL A CA 1
ATOM 1562 C C . VAL A 1 192 ? 9.848 -10.181 -18.480 1.00 97.31 192 VAL A C 1
ATOM 1564 O O . VAL A 1 192 ? 9.087 -10.889 -19.127 1.00 97.31 192 VAL A O 1
ATOM 1567 N N . MET A 1 193 ? 11.159 -10.181 -18.727 1.00 95.06 193 MET A N 1
ATOM 1568 C CA . MET A 1 193 ? 11.762 -11.015 -19.775 1.00 95.06 193 MET A CA 1
ATOM 1569 C C . MET A 1 193 ? 11.861 -12.496 -19.388 1.00 95.06 193 MET A C 1
ATOM 1571 O O . MET A 1 193 ? 11.899 -13.345 -20.274 1.00 95.06 193 MET A O 1
ATOM 1575 N N . LYS A 1 194 ? 11.882 -12.810 -18.087 1.00 89.25 194 LYS A N 1
ATOM 1576 C CA . LYS A 1 194 ? 11.859 -14.187 -17.556 1.00 89.25 194 LYS A CA 1
ATOM 1577 C C . LYS A 1 194 ? 10.447 -14.789 -17.460 1.00 89.25 194 LYS A C 1
ATOM 1579 O O . LYS A 1 194 ? 10.337 -15.976 -17.165 1.00 89.25 194 LYS A O 1
ATOM 1584 N N . ARG A 1 195 ? 9.402 -13.981 -17.671 1.00 72.62 195 ARG A N 1
ATOM 1585 C CA . ARG A 1 195 ? 7.989 -14.385 -17.725 1.00 72.62 195 ARG A CA 1
ATOM 1586 C C . ARG A 1 195 ? 7.534 -14.558 -19.176 1.00 72.62 195 ARG A C 1
ATOM 1588 O O . ARG A 1 195 ? 6.880 -15.587 -19.427 1.00 72.62 195 ARG A O 1
#

Radius of gyration: 19.01 Å; Cα contacts (8 Å, |Δi|>4): 286; chains: 1; bounding box: 40×36×50 Å

pLDDT: mean 92.99, std 6.81, range [55.19, 98.69]

Mean predicted aligned error: 4.09 Å

InterPro domains:
  IPR054259 Protein of unknown function DUF6990 [PF22499] (3-193)

Secondary structure (DSSP, 8-state):
--HHHHHHHHHHTTPEEE--SSGGG-EEEEE-TTSEEEEE--EEEE-TTSSEEEE---EEEEHHHHHHHHHHHT---S---SEESSSSSBPP--S-PPP-EESS--HHHHHHHHHHHHHHHHH--HHHHHHHHHH--TT--TTHHHHHHHHHHHTT-HHHHHHHHHHHHTT--TT--TT--HHHHHHHHHHHHT-

Sequence (195 aa):
MDARKLRRKLEKLGWKYDKGAFIGDRSFTKVIDDGKVVQLLPQSRKHYQGGIKFTFDPAISIEEFLQIRNLVLKEEREYIPLIARFGWLAPPIEKGVPEKIFPELTEEIVDELLAEALDWASYQDIDKAIDYYAGLPTNCWGTAPGNHITALVMRNNKEKLLHYQKCFAEGNRLRFAAYITDEVINRAVELVMKR

Organism: NCBI:txid1072685